Protein AF-X1M0X5-F1 (afdb_monomer)

Secondary structure (DSSP, 8-state):
-----------------PPP--SS--SS-TTT--S----------HHHHHTTHHHHTTTTTS--HHHHHHSSEEEEEE-GGGIIIIIHHHHHHIIIIISS-SEEEEEEPPPEEETTSPBP-GGGT-PPPHHHHHHHH-HHHHHHHHHHH--TT--EEE-GGGGHHHHHHHHHHHHHHHHHHTT---HHHHBPGGG--BPPPPP-SHHHHHHHHHHHHHHHHHHHHHHTT-HHHHHHHHHHIIIIIIIIIIHHHHHHHHTT-HHHHHHHHHHHHHHHHHHTTT-HHHH-

Structure (mmCIF, N/CA/C/O backbone):
data_AF-X1M0X5-F1
#
_entry.id   AF-X1M0X5-F1
#
loop_
_atom_site.group_PDB
_atom_site.id
_atom_site.type_symbol
_atom_site.label_atom_id
_atom_site.label_alt_id
_atom_site.label_comp_id
_atom_site.label_asym_id
_atom_site.label_entity_id
_atom_site.label_seq_id
_atom_site.pdbx_PDB_ins_code
_atom_site.Cartn_x
_atom_site.Cartn_y
_atom_site.Cartn_z
_atom_site.occupancy
_atom_site.B_iso_or_equiv
_atom_site.auth_seq_id
_atom_site.auth_comp_id
_atom_site.auth_asym_id
_atom_site.auth_atom_id
_atom_site.pdbx_PDB_model_num
ATOM 1 N N . LYS A 1 1 ? 30.273 31.259 -52.418 1.00 39.00 1 LYS A N 1
ATOM 2 C CA . LYS A 1 1 ? 31.156 30.093 -52.675 1.00 39.00 1 LYS A CA 1
ATOM 3 C C . LYS A 1 1 ? 30.419 28.826 -52.250 1.00 39.00 1 LYS A C 1
ATOM 5 O O . LYS A 1 1 ? 30.535 28.394 -51.116 1.00 39.00 1 LYS A O 1
ATOM 10 N N . THR A 1 2 ? 29.585 28.300 -53.138 1.00 37.00 2 THR A N 1
ATOM 11 C CA . THR A 1 2 ? 28.788 27.081 -52.954 1.00 37.00 2 THR A CA 1
ATOM 12 C C . THR A 1 2 ? 29.614 25.878 -53.411 1.00 37.00 2 THR A C 1
ATOM 14 O O . THR A 1 2 ? 29.775 25.651 -54.608 1.00 37.00 2 THR A O 1
ATOM 17 N N . GLY A 1 3 ? 30.205 25.151 -52.462 1.00 32.59 3 GLY A N 1
ATOM 18 C CA . GLY A 1 3 ? 30.998 23.950 -52.725 1.00 32.59 3 GLY A CA 1
ATOM 19 C C . GLY A 1 3 ? 30.117 22.706 -52.780 1.00 32.59 3 GLY A C 1
ATOM 20 O O . GLY A 1 3 ? 29.745 22.164 -51.747 1.00 32.59 3 GLY A O 1
ATOM 21 N N . SER A 1 4 ? 29.790 22.255 -53.990 1.00 32.53 4 SER A N 1
ATOM 22 C CA . SER A 1 4 ? 29.157 20.960 -54.257 1.00 32.53 4 SER A CA 1
ATOM 23 C C . SER A 1 4 ? 30.197 19.839 -54.120 1.00 32.53 4 SER A C 1
ATOM 25 O O . SER A 1 4 ? 30.954 19.583 -55.058 1.00 32.53 4 SER A O 1
ATOM 27 N N . LEU A 1 5 ? 30.210 19.132 -52.990 1.00 31.58 5 LEU A N 1
ATOM 28 C CA . LEU A 1 5 ? 30.922 17.860 -52.844 1.00 31.58 5 LEU A CA 1
ATOM 29 C C . LEU A 1 5 ? 30.033 16.721 -53.365 1.00 31.58 5 LEU A C 1
ATOM 31 O O . LEU A 1 5 ? 29.235 16.145 -52.634 1.00 31.58 5 LEU A O 1
ATOM 35 N N . LYS A 1 6 ? 30.159 16.401 -54.657 1.00 31.67 6 LYS A N 1
ATOM 36 C CA . LYS A 1 6 ? 29.621 15.158 -55.229 1.00 31.67 6 LYS A CA 1
ATOM 37 C C . LYS A 1 6 ? 30.675 14.062 -55.080 1.00 31.67 6 LYS A C 1
ATOM 39 O O . LYS A 1 6 ? 31.595 13.992 -55.894 1.00 31.67 6 LYS A O 1
ATOM 44 N N . SER A 1 7 ? 30.543 13.196 -54.076 1.00 32.34 7 SER A N 1
ATOM 45 C CA . SER A 1 7 ? 31.289 11.936 -54.050 1.00 32.34 7 SER A CA 1
ATOM 46 C C . SER A 1 7 ? 30.605 10.938 -54.992 1.00 32.34 7 SER A C 1
ATOM 48 O O . SER A 1 7 ? 29.456 10.539 -54.816 1.00 32.34 7 SER A O 1
ATOM 50 N N . LYS A 1 8 ? 31.306 10.555 -56.063 1.00 31.67 8 LYS A N 1
ATOM 51 C CA . LYS A 1 8 ? 30.924 9.417 -56.905 1.00 31.67 8 LYS A CA 1
ATOM 52 C C . LYS A 1 8 ? 31.314 8.134 -56.173 1.00 31.67 8 LYS A C 1
ATOM 54 O O . LYS A 1 8 ? 32.380 7.583 -56.429 1.00 31.67 8 LYS A O 1
ATOM 59 N N . VAL A 1 9 ? 30.455 7.649 -55.282 1.00 33.41 9 VAL A N 1
ATOM 60 C CA . VAL A 1 9 ? 30.545 6.255 -54.837 1.00 33.41 9 VAL A CA 1
ATOM 61 C C . VAL A 1 9 ? 29.893 5.406 -55.923 1.00 33.41 9 VAL A C 1
ATOM 63 O O . V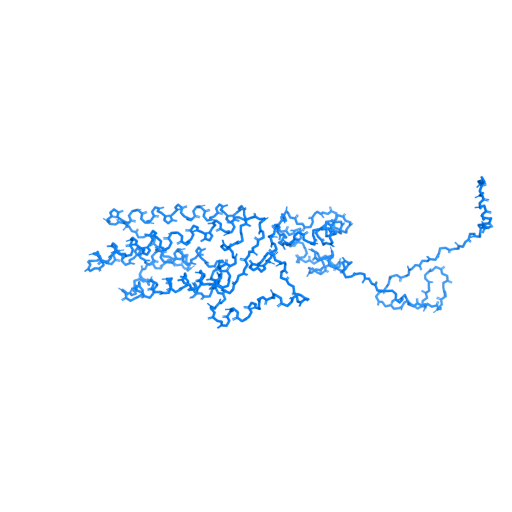AL A 1 9 ? 28.688 5.483 -56.159 1.00 33.41 9 VAL A O 1
ATOM 66 N N . LYS A 1 10 ? 30.710 4.635 -56.649 1.00 30.41 10 LYS A N 1
ATOM 67 C CA . LYS A 1 10 ? 30.221 3.576 -57.534 1.00 30.41 10 LYS A CA 1
ATOM 68 C C . LYS A 1 10 ? 29.389 2.619 -56.681 1.00 30.41 10 LYS A C 1
ATOM 70 O O . LYS A 1 10 ? 29.918 1.986 -55.775 1.00 30.41 10 LYS A O 1
ATOM 75 N N . SER A 1 11 ? 28.102 2.517 -56.998 1.00 33.72 11 SER A N 1
ATOM 76 C CA . SER A 1 11 ? 27.213 1.461 -56.521 1.00 33.72 11 SER A CA 1
ATOM 77 C C . SER A 1 11 ? 27.761 0.106 -56.985 1.00 33.72 11 SER A C 1
ATOM 79 O O . SER A 1 11 ? 27.478 -0.364 -58.086 1.00 33.72 11 SER A O 1
ATOM 81 N N . GLN A 1 12 ? 28.603 -0.510 -56.159 1.00 34.09 12 GLN A N 1
ATOM 82 C CA . GLN A 1 12 ? 28.748 -1.956 -56.150 1.00 34.09 12 GLN A CA 1
ATOM 83 C C . GLN A 1 12 ? 27.554 -2.492 -55.368 1.00 34.09 12 GLN A C 1
ATOM 85 O O . GLN A 1 12 ? 27.401 -2.212 -54.183 1.00 34.09 12 GLN A O 1
ATOM 90 N N . LYS A 1 13 ? 26.684 -3.235 -56.054 1.00 40.72 13 LYS A N 1
ATOM 91 C CA . LYS A 1 13 ? 25.665 -4.083 -55.432 1.00 40.72 13 LYS A CA 1
ATOM 92 C C . LYS A 1 13 ? 26.378 -5.113 -54.544 1.00 40.72 13 LYS A C 1
ATOM 94 O O . LYS A 1 13 ? 26.733 -6.186 -55.030 1.00 40.72 13 LYS A O 1
ATOM 99 N N . SER A 1 14 ? 26.637 -4.788 -53.278 1.00 35.88 14 SER A N 1
ATOM 100 C CA . SER A 1 14 ? 27.044 -5.781 -52.288 1.00 35.88 14 SER A CA 1
ATOM 101 C C . SER A 1 14 ? 25.805 -6.543 -51.827 1.00 35.88 14 SER A C 1
ATOM 103 O O . SER A 1 14 ? 24.765 -5.970 -51.506 1.00 35.88 14 SER A O 1
ATOM 105 N N . LYS A 1 15 ? 25.924 -7.868 -51.892 1.00 43.94 15 LYS A N 1
ATOM 106 C CA . LYS A 1 15 ? 24.969 -8.856 -51.396 1.00 43.94 15 LYS A CA 1
ATOM 107 C C . LYS A 1 15 ? 24.624 -8.553 -49.933 1.00 43.94 15 LYS A C 1
ATOM 109 O O . LYS A 1 15 ? 25.473 -8.072 -49.195 1.00 43.94 15 LYS A O 1
ATOM 114 N N . VAL A 1 16 ? 23.381 -8.831 -49.556 1.00 46.72 16 VAL A N 1
ATOM 115 C CA . VAL A 1 16 ? 22.810 -8.633 -48.216 1.00 46.72 16 VAL A CA 1
ATOM 116 C C . VAL A 1 16 ? 23.785 -9.100 -47.123 1.00 46.72 16 VAL A C 1
ATOM 118 O O . VAL A 1 16 ? 24.013 -10.298 -46.971 1.00 46.72 16 VAL A O 1
ATOM 121 N N . ASN A 1 17 ? 24.353 -8.153 -46.372 1.00 54.38 17 ASN A N 1
ATOM 122 C CA . ASN A 1 17 ? 25.041 -8.414 -45.108 1.00 54.38 17 ASN A CA 1
ATOM 123 C C . ASN A 1 17 ? 23.954 -8.589 -44.042 1.00 54.38 17 ASN A C 1
ATOM 125 O O . ASN A 1 17 ? 23.387 -7.604 -43.576 1.00 54.38 17 ASN A O 1
ATOM 129 N N . GLY A 1 18 ? 23.588 -9.831 -43.737 1.00 66.12 18 GLY A N 1
ATOM 130 C CA . GLY A 1 18 ? 22.586 -10.135 -42.717 1.00 66.12 18 GLY A CA 1
ATOM 131 C C . GLY A 1 18 ? 23.246 -10.442 -41.378 1.00 66.12 18 GLY A C 1
ATOM 132 O O . GLY A 1 18 ? 24.117 -11.307 -41.317 1.00 66.12 18 GLY A O 1
ATOM 133 N N . VAL A 1 19 ? 22.809 -9.764 -40.318 1.00 81.50 19 VAL A N 1
ATOM 134 C CA . VAL A 1 19 ? 23.060 -10.190 -38.934 1.00 81.50 19 VAL A CA 1
ATOM 135 C C . VAL A 1 19 ? 22.309 -11.502 -38.706 1.00 81.50 19 VAL A C 1
ATOM 137 O O . VAL A 1 19 ? 21.132 -11.612 -39.055 1.00 81.50 19 VAL A O 1
ATOM 140 N N . ILE A 1 20 ? 22.985 -12.506 -38.147 1.00 86.69 20 ILE A N 1
ATOM 141 C CA . ILE A 1 20 ? 22.358 -13.773 -37.760 1.00 86.69 20 ILE A CA 1
ATOM 142 C C . ILE A 1 20 ? 22.035 -13.684 -36.271 1.00 86.69 20 ILE A C 1
ATOM 144 O O . ILE A 1 20 ? 22.945 -13.568 -35.455 1.00 86.69 20 ILE A O 1
ATOM 148 N N . VAL A 1 21 ? 20.752 -13.751 -35.919 1.00 85.88 21 VAL A N 1
ATOM 149 C CA . VAL A 1 21 ? 20.305 -13.799 -34.522 1.00 85.88 21 VAL A CA 1
ATOM 150 C C . VAL A 1 21 ? 20.013 -15.253 -34.169 1.00 85.88 21 VAL A C 1
ATOM 152 O O . VAL A 1 21 ? 19.099 -15.856 -34.728 1.00 85.88 21 VAL A O 1
ATOM 155 N N . ALA A 1 22 ? 20.815 -15.830 -33.279 1.00 86.19 22 ALA A N 1
ATOM 156 C CA . ALA A 1 22 ? 20.652 -17.197 -32.802 1.00 86.19 22 ALA A CA 1
ATOM 157 C C . ALA A 1 22 ? 21.175 -17.320 -31.367 1.00 86.19 22 ALA A C 1
ATOM 159 O O . ALA A 1 22 ? 22.176 -16.700 -31.018 1.00 86.19 22 ALA A O 1
ATOM 160 N N . GLU A 1 23 ? 20.524 -18.150 -30.551 1.00 85.38 23 GLU A N 1
ATOM 161 C CA . GLU A 1 23 ? 20.961 -18.435 -29.175 1.00 85.38 23 GLU A CA 1
ATOM 162 C C . GLU A 1 23 ? 22.315 -19.166 -29.143 1.00 85.38 23 GLU A C 1
ATOM 164 O O . GLU A 1 23 ? 23.144 -18.945 -28.263 1.00 85.38 23 GLU A O 1
ATOM 169 N N . LYS A 1 24 ? 22.559 -20.030 -30.136 1.00 89.81 24 LYS A N 1
ATOM 170 C CA . LYS A 1 24 ? 23.811 -20.773 -30.310 1.00 89.81 24 LYS A CA 1
ATOM 171 C C . LYS A 1 24 ? 24.488 -20.359 -31.608 1.00 89.81 24 LYS A C 1
ATOM 173 O O . LYS A 1 24 ? 23.812 -20.130 -32.611 1.00 89.81 24 LYS A O 1
ATOM 178 N N . LYS A 1 25 ? 25.827 -20.324 -31.602 1.00 90.00 25 LYS A N 1
ATOM 179 C CA . LYS A 1 25 ? 26.625 -20.017 -32.796 1.00 90.00 25 LYS A CA 1
ATOM 180 C C . LYS A 1 25 ? 26.246 -20.989 -33.928 1.00 90.00 25 LYS A C 1
ATOM 182 O O . LYS A 1 25 ? 26.415 -22.197 -33.750 1.00 90.00 25 LYS A O 1
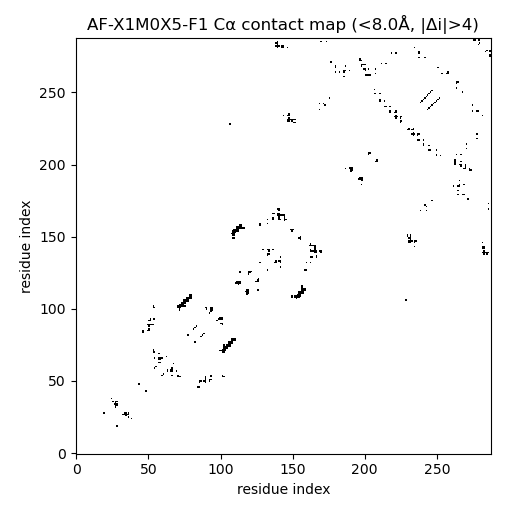ATOM 187 N N . PRO A 1 26 ? 25.762 -20.496 -35.080 1.00 90.88 26 PRO A N 1
ATOM 188 C CA . PRO A 1 26 ? 25.482 -21.359 -36.216 1.00 90.88 26 PRO A CA 1
ATOM 189 C C . PRO A 1 26 ? 26.785 -21.923 -36.791 1.00 90.88 26 PRO A C 1
ATOM 191 O O . PRO A 1 26 ? 27.832 -21.287 -36.715 1.00 90.88 26 PRO A O 1
ATOM 194 N N . GLU A 1 27 ? 26.732 -23.104 -37.405 1.00 93.12 27 GLU A N 1
ATOM 195 C CA . GLU A 1 27 ? 27.920 -23.701 -38.036 1.00 93.12 27 GLU A CA 1
ATOM 196 C C . GLU A 1 27 ? 28.302 -23.003 -39.347 1.00 93.12 27 GLU A C 1
ATOM 198 O O . GLU A 1 27 ? 29.472 -22.983 -39.732 1.00 93.12 27 GLU A O 1
ATOM 203 N N . ARG A 1 28 ? 27.312 -22.453 -40.063 1.00 92.56 28 ARG A N 1
ATOM 204 C CA . ARG A 1 28 ? 27.482 -21.818 -41.375 1.00 92.56 28 ARG A CA 1
ATOM 205 C C . ARG A 1 28 ? 26.527 -20.647 -41.550 1.00 92.56 28 ARG A C 1
ATOM 207 O O . ARG A 1 28 ? 25.404 -20.667 -41.052 1.00 92.56 28 ARG A O 1
ATOM 214 N N . CYS A 1 29 ? 26.951 -19.651 -42.321 1.00 89.00 29 CYS A N 1
ATOM 215 C CA . CYS A 1 29 ? 26.087 -18.562 -42.756 1.00 89.00 29 CYS A CA 1
ATOM 216 C C . CYS A 1 29 ? 24.955 -19.103 -43.655 1.00 89.00 29 CYS A C 1
ATOM 218 O O . CYS A 1 29 ? 25.260 -19.723 -44.680 1.00 89.00 29 CYS A O 1
ATOM 220 N N . PRO A 1 30 ? 23.670 -18.824 -43.357 1.00 86.06 30 PRO A N 1
ATOM 221 C CA . PRO A 1 30 ? 22.542 -19.314 -44.153 1.00 86.06 30 PRO A CA 1
ATOM 222 C C . PRO A 1 30 ? 22.472 -18.687 -45.556 1.00 86.06 30 PRO A C 1
ATOM 224 O O . PRO A 1 30 ? 21.779 -19.208 -46.424 1.00 86.06 30 PRO A O 1
ATOM 227 N N . VAL A 1 31 ? 23.192 -17.583 -45.797 1.00 86.19 31 VAL A N 1
ATOM 228 C CA . VAL A 1 31 ? 23.185 -16.857 -47.079 1.00 86.19 31 VAL A CA 1
ATOM 229 C C . VAL A 1 31 ? 24.348 -17.264 -47.988 1.00 86.19 31 VAL A C 1
ATOM 231 O O . VAL A 1 31 ? 24.151 -17.455 -49.186 1.00 86.19 31 VAL A O 1
ATOM 234 N N . CYS A 1 32 ? 25.571 -17.375 -47.453 1.00 88.31 32 CYS A N 1
ATOM 235 C CA . CYS A 1 32 ? 26.775 -17.630 -48.259 1.00 88.31 32 CYS A CA 1
ATOM 236 C C . CYS A 1 32 ? 27.466 -18.972 -47.978 1.00 88.31 32 CYS A C 1
ATOM 238 O O . CYS A 1 32 ? 28.419 -19.309 -48.675 1.00 88.31 32 CYS A O 1
ATOM 240 N N . GLY A 1 33 ? 27.025 -19.728 -46.969 1.00 88.56 33 GLY A N 1
ATOM 241 C CA . GLY A 1 33 ? 27.612 -21.018 -46.595 1.00 88.56 33 GLY A CA 1
ATOM 242 C C . GLY A 1 33 ? 28.981 -20.941 -45.910 1.00 88.56 33 GLY A C 1
ATOM 243 O O . GLY A 1 33 ? 29.529 -21.987 -45.568 1.00 88.56 33 GLY A O 1
ATOM 244 N N . SER A 1 34 ? 29.529 -19.739 -45.691 1.00 89.62 34 SER A N 1
ATOM 245 C CA . SER A 1 34 ? 30.802 -19.549 -44.983 1.00 89.62 34 SER A CA 1
ATOM 246 C C . SER A 1 34 ? 30.720 -20.048 -43.539 1.00 89.62 34 SER A C 1
ATOM 248 O O . SER A 1 34 ? 29.718 -19.816 -42.863 1.00 89.62 34 SER A O 1
ATOM 250 N N . THR A 1 35 ? 31.782 -20.694 -43.062 1.00 91.81 35 THR A N 1
ATOM 251 C CA . THR A 1 35 ? 31.984 -21.068 -41.649 1.00 91.81 35 THR A CA 1
ATOM 252 C C . THR A 1 35 ? 32.679 -19.966 -40.845 1.00 91.81 35 THR A C 1
ATOM 254 O O . THR A 1 35 ? 32.776 -20.062 -39.624 1.00 91.81 35 THR A O 1
ATOM 257 N N . ASP A 1 36 ? 33.180 -18.928 -41.520 1.00 90.62 36 ASP A N 1
ATOM 258 C CA . ASP A 1 36 ? 33.870 -17.793 -40.904 1.00 90.62 36 ASP A CA 1
ATOM 259 C C . ASP A 1 36 ? 32.851 -16.793 -40.339 1.00 90.62 36 ASP A C 1
ATOM 261 O O . ASP A 1 36 ? 32.534 -15.767 -40.940 1.00 90.62 36 ASP A O 1
ATOM 265 N N . LEU A 1 37 ? 32.232 -17.185 -39.225 1.00 89.94 37 LEU A N 1
ATOM 266 C CA . LEU A 1 37 ? 31.255 -16.388 -38.492 1.00 89.94 37 LEU A CA 1
ATOM 267 C C . LEU A 1 37 ? 31.918 -15.727 -37.283 1.00 89.94 37 LEU A C 1
ATOM 269 O O . LEU A 1 37 ? 32.464 -16.421 -36.413 1.00 89.94 37 LEU A O 1
ATOM 273 N N . VAL A 1 38 ? 31.785 -14.404 -37.211 1.00 89.19 38 VAL A N 1
ATOM 274 C CA . VAL A 1 38 ? 32.232 -13.557 -36.100 1.00 89.19 38 VAL A CA 1
ATOM 275 C C . VAL A 1 38 ? 31.010 -13.143 -35.282 1.00 89.19 38 VAL A C 1
ATOM 277 O O . VAL A 1 38 ? 29.975 -12.794 -35.848 1.00 89.19 38 VAL A O 1
ATOM 280 N N . GLN A 1 39 ? 31.113 -13.251 -33.958 1.00 90.81 39 GLN A N 1
ATOM 281 C CA . GLN A 1 39 ? 30.063 -12.808 -33.047 1.00 90.81 39 GLN A CA 1
ATOM 282 C C . GLN A 1 39 ? 30.108 -11.284 -32.928 1.00 90.81 39 GLN A C 1
ATOM 284 O O . GLN A 1 39 ? 31.190 -10.717 -32.819 1.00 90.81 39 GLN A O 1
ATOM 289 N N . GLU A 1 40 ? 28.938 -10.653 -32.941 1.00 90.38 40 GLU A N 1
ATOM 290 C CA . GLU A 1 40 ? 28.825 -9.224 -32.661 1.00 90.38 40 GLU A CA 1
ATOM 291 C C . GLU A 1 40 ? 29.236 -8.935 -31.209 1.00 90.38 40 GLU A C 1
ATOM 293 O O . GLU A 1 40 ? 28.823 -9.652 -30.292 1.00 90.38 40 GLU A O 1
ATOM 298 N N . GLU A 1 41 ? 30.069 -7.914 -31.017 1.00 92.69 41 GLU A N 1
ATOM 299 C CA . GLU A 1 41 ? 30.595 -7.523 -29.702 1.00 92.69 41 GLU A CA 1
ATOM 300 C C . GLU A 1 41 ? 29.703 -6.480 -29.014 1.00 92.69 41 GLU A C 1
ATOM 302 O O . GLU A 1 41 ? 29.784 -6.303 -27.795 1.00 92.69 41 GLU A O 1
ATOM 307 N N . ASP A 1 42 ? 28.822 -5.822 -29.775 1.00 91.31 42 ASP A N 1
ATOM 308 C CA . ASP A 1 42 ? 27.833 -4.895 -29.235 1.00 91.31 42 ASP A CA 1
ATOM 309 C C . ASP A 1 42 ? 26.850 -5.597 -28.285 1.00 91.31 42 ASP A C 1
ATOM 311 O O . ASP A 1 42 ? 26.365 -6.709 -28.519 1.00 91.31 42 ASP A O 1
ATOM 315 N N . VAL A 1 43 ? 26.499 -4.892 -27.209 1.00 91.38 43 VAL A N 1
ATOM 316 C CA . VAL A 1 43 ? 25.466 -5.311 -26.257 1.00 91.38 43 VAL A CA 1
ATOM 317 C C . VAL A 1 43 ? 24.188 -4.514 -26.466 1.00 91.38 43 VAL A C 1
ATOM 319 O O . VAL A 1 43 ? 24.201 -3.353 -26.878 1.00 91.38 43 VAL A O 1
ATOM 322 N N . LEU A 1 44 ? 23.061 -5.135 -26.137 1.00 89.50 44 LEU A N 1
ATOM 323 C CA . LEU A 1 44 ? 21.773 -4.457 -26.163 1.00 89.50 44 LEU A CA 1
ATOM 324 C C . LEU A 1 44 ? 21.662 -3.480 -24.986 1.00 89.50 44 LEU A C 1
ATOM 326 O O . LEU A 1 44 ? 22.132 -3.749 -23.881 1.00 89.50 44 LEU A O 1
ATOM 330 N N . ASP A 1 45 ? 21.001 -2.352 -25.235 1.00 91.81 45 ASP A N 1
ATOM 331 C CA . ASP A 1 45 ? 20.628 -1.377 -24.210 1.00 91.81 45 ASP A CA 1
ATOM 332 C C . ASP A 1 45 ? 19.780 -2.049 -23.116 1.00 91.81 45 ASP A C 1
ATOM 334 O O . ASP A 1 45 ? 18.900 -2.858 -23.409 1.00 91.81 45 ASP A O 1
ATOM 338 N N . THR A 1 46 ? 19.972 -1.686 -21.849 1.00 91.19 46 THR A N 1
ATOM 339 C CA . THR A 1 46 ? 19.151 -2.190 -20.737 1.00 91.19 46 THR A CA 1
ATOM 340 C C . THR A 1 46 ? 17.659 -1.912 -20.959 1.00 91.19 46 THR A C 1
ATOM 342 O O . THR A 1 46 ? 16.809 -2.707 -20.559 1.00 91.19 46 THR A O 1
ATOM 345 N N . TRP A 1 47 ? 17.309 -0.820 -21.649 1.00 91.62 47 TRP A N 1
ATOM 346 C CA . TRP A 1 47 ? 15.912 -0.540 -22.007 1.00 91.62 47 TRP A CA 1
ATOM 347 C C . TRP A 1 47 ? 15.338 -1.497 -23.060 1.00 91.62 47 TRP A C 1
ATOM 349 O O . TRP A 1 47 ? 14.119 -1.601 -23.184 1.00 91.62 47 TRP A O 1
ATOM 359 N N . PHE A 1 48 ? 16.189 -2.203 -23.811 1.00 87.94 48 PHE A N 1
ATOM 360 C CA . PHE A 1 48 ? 15.765 -3.229 -24.763 1.00 87.94 48 PHE A CA 1
ATOM 361 C C . PHE A 1 48 ? 15.313 -4.521 -24.075 1.00 87.94 48 PHE A C 1
ATOM 363 O O . PHE A 1 48 ? 14.485 -5.242 -24.618 1.00 87.94 48 PHE A O 1
ATOM 370 N N . SER A 1 49 ? 15.811 -4.852 -22.885 1.00 90.38 49 SER A N 1
ATOM 371 C CA . SER A 1 49 ? 15.263 -5.992 -22.141 1.00 90.38 49 SER A CA 1
ATOM 372 C C . SER A 1 49 ? 14.050 -5.570 -21.312 1.00 90.38 49 SER A C 1
ATOM 374 O O . SER A 1 49 ? 13.026 -6.251 -21.321 1.00 90.38 49 SER A O 1
ATOM 376 N N . SER A 1 50 ? 14.105 -4.407 -20.656 1.00 93.56 50 SER A N 1
ATOM 377 C CA . SER A 1 50 ? 13.053 -3.981 -19.723 1.00 93.56 50 SER A CA 1
ATOM 378 C C . SER A 1 50 ? 11.720 -3.615 -20.383 1.00 93.56 50 SER A C 1
ATOM 380 O O . SER A 1 50 ? 10.681 -3.723 -19.734 1.00 93.56 50 SER A O 1
ATOM 382 N N . TRP A 1 51 ? 11.700 -3.224 -21.661 1.00 93.31 51 TRP A N 1
ATOM 383 C CA . TRP A 1 51 ? 10.439 -2.978 -22.378 1.00 93.31 51 TRP A CA 1
ATOM 384 C C . TRP A 1 51 ? 9.666 -4.257 -22.756 1.00 93.31 51 TRP A C 1
ATOM 386 O O . TRP A 1 51 ? 8.486 -4.168 -23.079 1.00 93.31 51 TRP A O 1
ATOM 396 N N . LEU A 1 52 ? 10.287 -5.442 -22.675 1.00 95.62 52 LEU A N 1
ATOM 397 C CA . LEU A 1 52 ? 9.612 -6.733 -22.889 1.00 95.62 52 LEU A CA 1
ATOM 398 C C . LEU A 1 52 ? 8.927 -7.249 -21.613 1.00 95.62 52 LEU A C 1
ATOM 400 O O . LEU A 1 52 ? 8.185 -8.230 -21.659 1.00 95.62 52 LEU A O 1
ATOM 404 N N . TRP A 1 53 ? 9.150 -6.566 -20.483 1.00 96.62 53 TRP A N 1
ATOM 405 C CA . TRP A 1 53 ? 8.690 -6.961 -19.153 1.00 96.62 53 TRP A CA 1
ATOM 406 C C . TRP A 1 53 ? 7.218 -7.394 -19.062 1.00 96.62 53 TRP A C 1
ATOM 408 O O . TRP A 1 53 ? 6.972 -8.400 -18.403 1.00 96.62 53 TRP A O 1
ATOM 418 N N . PRO A 1 54 ? 6.237 -6.734 -19.717 1.00 96.12 54 PRO A N 1
ATOM 419 C CA . PRO A 1 54 ? 4.828 -7.087 -19.536 1.00 96.12 54 PRO A CA 1
ATOM 420 C C . PRO A 1 54 ? 4.456 -8.515 -19.941 1.00 96.12 54 PRO A C 1
ATOM 422 O O . PRO A 1 54 ? 3.406 -8.994 -19.534 1.00 96.12 54 PRO A O 1
ATOM 425 N N . PHE A 1 55 ? 5.275 -9.183 -20.756 1.00 95.31 55 PHE A N 1
ATOM 426 C CA . PHE A 1 55 ? 4.999 -10.533 -21.251 1.00 95.31 55 PHE A CA 1
ATOM 427 C C . PHE A 1 55 ? 6.194 -11.485 -21.111 1.00 95.31 55 PHE A C 1
ATOM 429 O O . PHE A 1 55 ? 5.990 -12.688 -20.955 1.00 95.31 55 PHE A O 1
ATOM 436 N N . SER A 1 56 ? 7.438 -10.986 -21.096 1.00 95.38 56 SER A N 1
ATOM 437 C CA . SER A 1 56 ? 8.633 -11.834 -20.945 1.00 95.38 56 SER A CA 1
ATOM 438 C C . SER A 1 56 ? 8.677 -12.565 -19.604 1.00 95.38 56 SER A C 1
ATOM 440 O O . SER A 1 56 ? 9.197 -13.672 -19.518 1.00 95.38 56 SER A O 1
ATOM 442 N N . VAL A 1 57 ? 8.110 -11.969 -18.554 1.00 95.44 57 VAL A N 1
ATOM 443 C CA . VAL A 1 57 ? 8.054 -12.572 -17.211 1.00 95.44 57 VAL A CA 1
ATOM 444 C C . VAL A 1 57 ? 7.126 -13.769 -17.117 1.00 95.44 57 VAL A C 1
ATOM 446 O O . VAL A 1 57 ? 7.271 -14.570 -16.204 1.00 95.44 57 VAL A O 1
ATOM 449 N N . PHE A 1 58 ? 6.204 -13.896 -18.069 1.00 95.56 58 PHE A N 1
ATOM 450 C CA . PHE A 1 58 ? 5.252 -14.994 -18.151 1.00 95.56 58 PHE A CA 1
ATOM 451 C C . PHE A 1 58 ? 5.707 -16.062 -19.156 1.00 95.56 58 PHE A C 1
ATOM 453 O O . PHE A 1 58 ? 4.901 -16.854 -19.630 1.00 95.56 58 PHE A O 1
ATOM 460 N N . GLY A 1 59 ? 6.993 -16.089 -19.522 1.00 92.75 59 GLY A N 1
ATOM 461 C CA . GLY A 1 59 ? 7.568 -17.136 -20.372 1.00 92.75 59 GLY A CA 1
ATOM 462 C C . GLY A 1 59 ? 7.477 -16.891 -21.880 1.00 92.75 59 GLY A C 1
ATOM 463 O O . GLY A 1 59 ? 7.773 -17.802 -22.650 1.00 92.75 59 GLY A O 1
ATOM 464 N N . TRP A 1 60 ? 7.124 -15.679 -22.324 1.00 94.31 60 TRP A N 1
ATOM 465 C CA . TRP A 1 60 ? 7.277 -15.292 -23.733 1.00 94.31 60 TRP A CA 1
ATOM 466 C C . TRP A 1 60 ? 8.747 -15.467 -24.178 1.00 94.31 60 TRP A C 1
ATOM 468 O O . TRP A 1 60 ? 9.647 -15.099 -23.414 1.00 94.31 60 TRP A O 1
ATOM 478 N N . PRO A 1 61 ? 9.032 -15.995 -25.387 1.00 92.06 61 PRO A N 1
ATOM 479 C CA . PRO A 1 61 ? 8.154 -16.114 -26.561 1.00 92.06 61 PRO A CA 1
ATOM 480 C C . PRO A 1 61 ? 7.189 -17.304 -26.588 1.00 92.06 61 PRO A C 1
ATOM 482 O O . PRO A 1 61 ? 6.390 -17.392 -27.518 1.00 92.06 61 PRO A O 1
ATOM 485 N N . GLU A 1 62 ? 7.215 -18.186 -25.591 1.00 94.06 62 GLU A N 1
ATOM 486 C CA . GLU A 1 62 ? 6.291 -19.317 -25.525 1.00 94.06 62 GLU A CA 1
ATOM 487 C C . GLU A 1 62 ? 4.873 -18.873 -25.120 1.00 94.06 62 GLU A C 1
ATOM 489 O O . GLU A 1 62 ? 4.683 -17.949 -24.326 1.00 94.06 62 GLU A O 1
ATOM 494 N N . GLU A 1 63 ? 3.851 -19.560 -25.635 1.00 92.62 63 GLU A N 1
ATOM 495 C CA . GLU A 1 63 ? 2.441 -19.296 -25.306 1.00 92.62 63 GLU A CA 1
ATOM 496 C C . GLU A 1 63 ? 2.018 -20.065 -24.043 1.00 92.62 63 GLU A C 1
ATOM 498 O O . GLU A 1 63 ? 1.259 -21.039 -24.094 1.00 92.62 63 GLU A O 1
ATOM 503 N N . THR A 1 64 ? 2.548 -19.637 -22.896 1.00 97.06 64 THR A N 1
ATOM 504 C CA . THR A 1 64 ? 2.280 -20.254 -21.589 1.00 97.06 64 THR A CA 1
ATOM 505 C C . THR A 1 64 ? 0.870 -19.940 -21.068 1.00 97.06 64 THR A C 1
ATOM 507 O O . THR A 1 64 ? 0.225 -18.967 -21.466 1.00 97.06 64 THR A O 1
ATOM 510 N N . GLU A 1 65 ? 0.383 -20.744 -20.119 1.00 97.12 65 GLU A N 1
ATOM 511 C CA . GLU A 1 65 ? -0.892 -20.473 -19.436 1.00 97.12 65 GLU A CA 1
ATOM 512 C C . GLU A 1 65 ? -0.838 -19.212 -18.558 1.00 97.12 65 GLU A C 1
ATOM 514 O O . GLU A 1 65 ? -1.843 -18.519 -18.411 1.00 97.12 65 GLU A O 1
ATOM 519 N N . GLU A 1 66 ? 0.331 -18.875 -18.008 1.00 96.38 66 GLU A N 1
ATOM 520 C CA . GLU A 1 66 ? 0.523 -17.637 -17.246 1.00 96.38 66 GLU A CA 1
ATOM 521 C C . GLU A 1 66 ? 0.397 -16.411 -18.147 1.00 96.38 66 GLU A C 1
ATOM 523 O O . GLU A 1 66 ? -0.297 -15.461 -17.787 1.00 96.38 66 GLU A O 1
ATOM 528 N N . LEU A 1 67 ? 0.990 -16.458 -19.345 1.00 96.62 67 LEU A N 1
ATOM 529 C CA . LEU A 1 67 ? 0.910 -15.367 -20.309 1.00 96.62 67 LEU A CA 1
ATOM 530 C C . LEU A 1 67 ? -0.542 -15.115 -20.723 1.00 96.62 67 LEU A C 1
ATOM 532 O O . LEU A 1 67 ? -0.983 -13.972 -20.718 1.00 96.62 67 LEU A O 1
ATOM 536 N N . LYS A 1 68 ? -1.313 -16.173 -20.998 1.00 95.19 68 LYS A N 1
ATOM 537 C CA . LYS A 1 68 ? -2.746 -16.057 -21.328 1.00 95.19 68 LYS A CA 1
ATOM 538 C C . LYS A 1 68 ? -3.587 -15.507 -20.178 1.00 95.19 68 LYS A C 1
ATOM 540 O O . LYS A 1 68 ? -4.625 -14.901 -20.421 1.00 95.19 68 LYS A O 1
ATOM 545 N N . LYS A 1 69 ? -3.190 -15.781 -18.934 1.00 95.94 69 LYS A N 1
ATOM 546 C CA . LYS A 1 69 ? -3.950 -15.395 -17.742 1.00 95.94 69 LYS A CA 1
ATOM 547 C C . LYS A 1 69 ? -3.673 -13.962 -17.299 1.00 95.94 69 LYS A C 1
ATOM 549 O O . LYS A 1 69 ? -4.584 -13.313 -16.796 1.00 95.94 69 LYS A O 1
ATOM 554 N N . PHE A 1 70 ? -2.427 -13.509 -17.417 1.00 95.31 70 PHE A N 1
ATOM 555 C CA . PHE A 1 70 ? -1.964 -12.264 -16.799 1.00 95.31 70 PHE A CA 1
ATOM 556 C C . PHE A 1 70 ? -1.602 -11.158 -17.796 1.00 95.31 70 PHE A C 1
ATOM 558 O O . PHE A 1 70 ? -1.312 -10.045 -17.363 1.00 95.31 70 PHE A O 1
ATOM 565 N N . TYR A 1 71 ? -1.618 -11.431 -19.104 1.00 96.06 71 TYR A N 1
ATOM 566 C CA . TYR A 1 71 ? -1.455 -10.412 -20.137 1.00 96.06 71 TYR A CA 1
ATOM 567 C C . TYR A 1 71 ? -2.776 -10.177 -20.890 1.00 96.06 71 TYR A C 1
ATOM 569 O O . TYR A 1 71 ? -3.370 -11.152 -21.354 1.00 96.06 71 TYR A O 1
ATOM 577 N N . PRO A 1 72 ? -3.206 -8.915 -21.077 1.00 96.50 72 PRO A N 1
ATOM 578 C CA . PRO A 1 72 ? -2.604 -7.681 -20.554 1.00 96.50 72 PRO A CA 1
ATOM 579 C C . PRO A 1 72 ? -2.805 -7.513 -19.037 1.00 96.50 72 PRO A C 1
ATOM 581 O O . PRO A 1 72 ? -3.765 -8.025 -18.468 1.00 96.50 72 PRO A O 1
ATOM 584 N N . THR A 1 73 ? -1.902 -6.784 -18.373 1.00 95.94 73 THR A N 1
ATOM 585 C CA . THR A 1 73 ? -1.979 -6.553 -16.918 1.00 95.94 73 THR A CA 1
ATOM 586 C C . THR A 1 73 ? -2.967 -5.431 -16.565 1.00 95.94 73 THR A C 1
ATOM 588 O O . THR A 1 73 ? -3.366 -4.626 -17.410 1.00 95.94 73 THR A O 1
ATOM 591 N N . ASP A 1 74 ? -3.399 -5.342 -15.307 1.00 95.88 74 ASP A N 1
ATOM 592 C CA . ASP A 1 74 ? -4.374 -4.321 -14.896 1.00 95.88 74 ASP A CA 1
ATOM 593 C C . ASP A 1 74 ? -3.739 -2.938 -14.698 1.00 95.88 74 ASP A C 1
ATOM 595 O O . ASP A 1 74 ? -4.171 -1.950 -15.297 1.00 95.88 74 ASP A O 1
ATOM 599 N N . VAL A 1 75 ? -2.700 -2.848 -13.860 1.00 96.56 75 VAL A N 1
ATOM 600 C CA . VAL A 1 75 ? -2.139 -1.567 -13.408 1.00 96.56 75 VAL A CA 1
ATOM 601 C C . VAL A 1 75 ? -0.615 -1.601 -13.413 1.00 96.56 75 VAL A C 1
ATOM 603 O O . VAL A 1 75 ? 0.003 -2.409 -12.721 1.00 96.56 75 VAL A O 1
ATOM 606 N N . LEU A 1 76 ? -0.001 -0.660 -14.130 1.00 96.88 76 LEU A N 1
ATOM 607 C CA . LEU A 1 76 ? 1.425 -0.364 -14.029 1.00 96.88 76 LEU A CA 1
ATOM 608 C C . LEU A 1 76 ? 1.649 0.824 -13.085 1.00 96.88 76 LEU A C 1
ATOM 610 O O . LEU A 1 76 ? 1.222 1.938 -13.380 1.00 96.88 76 LEU A O 1
ATOM 614 N N . ILE A 1 77 ? 2.365 0.605 -11.982 1.00 94.94 77 ILE A N 1
ATOM 615 C CA . ILE A 1 77 ? 2.748 1.656 -11.028 1.00 94.94 77 ILE A CA 1
ATOM 616 C C . ILE A 1 77 ? 4.188 2.085 -11.305 1.00 94.94 77 ILE A C 1
ATOM 618 O O . ILE A 1 77 ? 5.097 1.253 -11.296 1.00 94.94 77 ILE A O 1
ATOM 622 N N . THR A 1 78 ? 4.418 3.373 -11.557 1.00 94.69 78 THR A N 1
ATOM 623 C CA . THR A 1 78 ? 5.770 3.881 -11.824 1.00 94.69 78 THR A CA 1
ATOM 624 C C . THR A 1 78 ? 5.910 5.384 -11.566 1.00 94.69 78 THR A C 1
ATOM 626 O O . THR A 1 78 ? 4.980 6.036 -11.100 1.00 94.69 78 THR A O 1
ATOM 629 N N . ALA A 1 79 ? 7.089 5.927 -11.861 1.00 91.88 79 ALA A N 1
ATOM 630 C CA . ALA A 1 79 ? 7.467 7.316 -11.644 1.00 91.88 79 ALA A CA 1
ATOM 631 C C . ALA A 1 79 ? 7.583 8.078 -12.983 1.00 91.88 79 ALA A C 1
ATOM 633 O O . ALA A 1 79 ? 7.870 7.467 -14.024 1.00 91.88 79 ALA A O 1
ATOM 634 N N . PRO A 1 80 ? 7.400 9.411 -12.993 1.00 91.50 80 PRO A N 1
ATOM 635 C CA . PRO A 1 80 ? 7.401 10.201 -14.224 1.00 91.50 80 PRO A CA 1
ATOM 636 C C . PRO A 1 80 ? 8.738 10.156 -14.980 1.00 91.50 80 PRO A C 1
ATOM 638 O O . PRO A 1 80 ? 8.760 10.293 -16.203 1.00 91.50 80 PRO A O 1
ATOM 641 N N . GLU A 1 81 ? 9.861 9.925 -14.295 1.00 91.38 81 GLU A N 1
ATOM 642 C CA . GLU A 1 81 ? 11.198 9.976 -14.897 1.00 91.38 81 GLU A CA 1
ATOM 643 C C . GLU A 1 81 ? 11.463 8.868 -15.922 1.00 91.38 81 GLU A C 1
ATOM 645 O O . GLU A 1 81 ? 12.326 9.034 -16.785 1.00 91.38 81 GLU A O 1
ATOM 650 N N . ILE A 1 82 ? 10.734 7.751 -15.849 1.00 94.44 82 ILE A N 1
ATOM 651 C CA . ILE A 1 82 ? 10.897 6.612 -16.765 1.00 94.44 82 ILE A CA 1
ATOM 652 C C . ILE A 1 82 ? 9.679 6.392 -17.665 1.00 94.44 82 ILE A C 1
ATOM 654 O O . ILE A 1 82 ? 9.579 5.362 -18.331 1.00 94.44 82 ILE A O 1
ATOM 658 N N . LEU A 1 83 ? 8.788 7.382 -17.767 1.00 94.25 83 LEU A N 1
ATOM 659 C CA . LEU A 1 83 ? 7.604 7.310 -18.623 1.00 94.25 83 LEU A CA 1
ATOM 660 C C . LEU A 1 83 ? 7.972 7.024 -20.092 1.00 94.25 83 LEU A C 1
ATOM 662 O O . LEU A 1 83 ? 7.436 6.106 -20.707 1.00 94.25 83 LEU A O 1
ATOM 666 N N . PHE A 1 84 ? 8.938 7.755 -20.653 1.00 94.44 84 PHE A N 1
ATOM 667 C CA . PHE A 1 84 ? 9.359 7.553 -22.046 1.00 94.44 84 PHE A CA 1
ATOM 668 C C . PHE A 1 84 ? 10.357 6.408 -22.224 1.00 94.44 84 PHE A C 1
ATOM 670 O O . PHE A 1 84 ? 10.341 5.731 -23.251 1.00 94.44 84 PHE A O 1
ATOM 677 N N . PHE A 1 85 ? 11.225 6.180 -21.238 1.00 91.69 85 PHE A N 1
ATOM 678 C CA . PHE A 1 85 ? 12.252 5.141 -21.326 1.00 91.69 85 PHE A CA 1
ATOM 679 C C . PHE A 1 85 ? 11.694 3.737 -21.097 1.00 91.69 85 PHE A C 1
ATOM 681 O O . PHE A 1 85 ? 12.223 2.786 -21.662 1.00 91.69 85 PHE A O 1
ATOM 688 N N . TRP A 1 86 ? 10.613 3.611 -20.326 1.00 96.25 86 TRP A N 1
ATOM 689 C CA . TRP A 1 86 ? 10.049 2.321 -19.950 1.00 96.25 86 TRP A CA 1
ATOM 690 C C . TRP A 1 86 ? 8.603 2.155 -20.404 1.00 96.25 86 TRP A C 1
ATOM 692 O O . TRP A 1 86 ? 8.331 1.287 -21.227 1.00 96.25 86 TRP A O 1
ATOM 702 N N . VAL A 1 87 ? 7.680 3.004 -19.940 1.00 97.00 87 VAL A N 1
ATOM 703 C CA . VAL A 1 87 ? 6.235 2.830 -20.192 1.00 97.00 87 VAL A CA 1
ATOM 704 C C . VAL A 1 87 ? 5.919 2.888 -21.683 1.00 97.00 87 VAL A C 1
ATOM 706 O O . VAL A 1 87 ? 5.332 1.955 -22.226 1.00 97.00 87 VAL A O 1
ATOM 709 N N . ALA A 1 88 ? 6.362 3.945 -22.367 1.00 96.69 88 ALA A N 1
ATOM 710 C CA . ALA A 1 88 ? 6.141 4.099 -23.803 1.00 96.69 88 ALA A CA 1
ATOM 711 C C . ALA A 1 88 ? 6.762 2.942 -24.599 1.00 96.69 88 ALA A C 1
ATOM 713 O O . ALA A 1 88 ? 6.156 2.443 -25.546 1.00 96.69 88 ALA A O 1
ATOM 714 N N . ARG A 1 89 ? 7.943 2.471 -24.184 1.00 96.31 89 ARG A N 1
ATOM 715 C CA . ARG A 1 89 ? 8.608 1.331 -24.816 1.00 96.31 89 ARG A CA 1
ATOM 716 C C . ARG A 1 89 ? 7.832 0.031 -24.599 1.00 96.31 89 ARG A C 1
ATOM 718 O O . ARG A 1 89 ? 7.627 -0.701 -25.557 1.00 96.31 89 ARG A O 1
ATOM 725 N N . MET A 1 90 ? 7.330 -0.232 -23.395 1.00 97.69 90 MET A N 1
ATOM 726 C CA . MET A 1 90 ? 6.481 -1.400 -23.136 1.00 97.69 90 MET A CA 1
ATOM 727 C C . MET A 1 90 ? 5.233 -1.404 -24.019 1.00 97.69 90 MET A C 1
ATOM 729 O O . MET A 1 90 ? 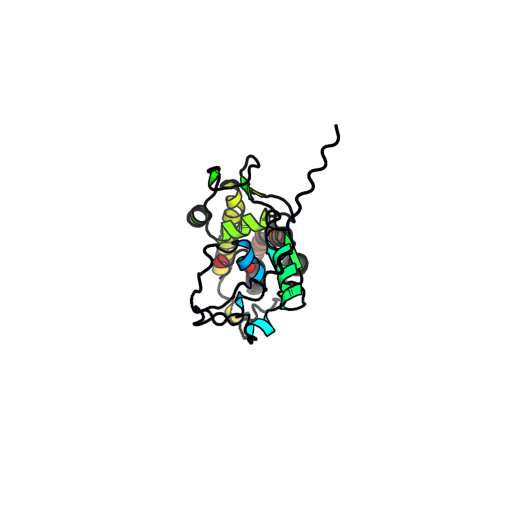4.874 -2.445 -24.564 1.00 97.69 90 MET A O 1
ATOM 733 N N . VAL A 1 91 ? 4.606 -0.240 -24.224 1.00 97.50 91 VAL A N 1
ATOM 734 C CA . VAL A 1 91 ? 3.472 -0.108 -25.153 1.00 97.50 91 VAL A CA 1
ATOM 735 C C . VAL A 1 91 ? 3.893 -0.436 -26.585 1.00 97.50 91 VAL A C 1
ATOM 737 O O . VAL A 1 91 ? 3.217 -1.220 -27.243 1.00 97.50 91 VAL A O 1
ATOM 740 N N . MET A 1 92 ? 5.022 0.102 -27.062 1.00 97.25 92 MET A N 1
ATOM 741 C CA . MET A 1 92 ? 5.546 -0.222 -28.397 1.00 97.25 92 MET A CA 1
ATOM 742 C C . MET A 1 92 ? 5.803 -1.724 -28.557 1.00 97.25 92 MET A C 1
ATOM 744 O O . MET A 1 92 ? 5.400 -2.305 -29.559 1.00 97.25 92 MET A O 1
ATOM 748 N N . ALA A 1 93 ? 6.426 -2.361 -27.564 1.00 96.12 93 ALA A N 1
ATOM 749 C CA . ALA A 1 93 ? 6.721 -3.788 -27.585 1.00 96.12 93 ALA A CA 1
ATOM 750 C C . ALA A 1 93 ? 5.448 -4.648 -27.553 1.00 96.12 93 ALA A C 1
ATOM 752 O O . ALA A 1 93 ? 5.343 -5.606 -28.313 1.00 96.12 93 ALA A O 1
ATOM 753 N N . GLY A 1 94 ? 4.460 -4.294 -26.726 1.00 96.56 94 GLY A N 1
ATOM 754 C CA . GLY A 1 94 ? 3.163 -4.977 -26.696 1.00 96.56 94 GLY A CA 1
ATOM 755 C C . GLY A 1 94 ? 2.440 -4.889 -28.040 1.00 96.56 94 GLY A C 1
ATOM 756 O O . GLY A 1 94 ? 2.025 -5.909 -28.592 1.00 96.56 94 GLY A O 1
ATOM 757 N N . LEU A 1 95 ? 2.392 -3.692 -28.632 1.00 97.38 95 LEU A N 1
ATOM 758 C CA . LEU A 1 95 ? 1.791 -3.474 -29.948 1.00 97.38 95 LEU A CA 1
ATOM 759 C C . LEU A 1 95 ? 2.558 -4.169 -31.078 1.00 97.38 95 LEU A C 1
ATOM 761 O O . LEU A 1 95 ? 1.945 -4.575 -32.063 1.00 97.38 95 LEU A O 1
ATOM 765 N N . GLU A 1 96 ? 3.876 -4.327 -30.955 1.00 96.62 96 GLU A N 1
ATOM 766 C CA . GLU A 1 96 ? 4.677 -5.009 -31.968 1.00 96.62 96 GLU A CA 1
ATOM 767 C C . GLU A 1 96 ? 4.589 -6.534 -31.851 1.00 96.62 96 GLU A C 1
ATOM 769 O O . GLU A 1 96 ? 4.296 -7.200 -32.843 1.00 96.62 96 GLU A O 1
ATOM 774 N N . PHE A 1 97 ? 4.783 -7.100 -30.661 1.00 95.88 97 PHE A N 1
ATOM 775 C CA . PHE A 1 97 ? 4.916 -8.550 -30.488 1.00 95.88 97 PHE A CA 1
ATOM 776 C C . PHE A 1 97 ? 3.608 -9.261 -30.136 1.00 95.88 97 PHE A C 1
ATOM 778 O O . PHE A 1 97 ? 3.403 -10.391 -30.572 1.00 95.88 97 PHE A O 1
ATOM 785 N N . LYS A 1 98 ? 2.716 -8.622 -29.371 1.00 95.00 98 LYS A N 1
ATOM 786 C CA . LYS A 1 98 ? 1.430 -9.209 -28.944 1.00 95.00 98 LYS A CA 1
ATOM 787 C C . LYS A 1 98 ? 0.216 -8.574 -29.625 1.00 95.00 98 LYS A C 1
ATOM 789 O O . LYS A 1 98 ? -0.876 -9.119 -29.533 1.00 95.00 98 LYS A O 1
ATOM 794 N N . LYS A 1 99 ? 0.418 -7.471 -30.357 1.00 96.38 99 LYS A N 1
ATOM 795 C CA . LYS A 1 99 ? -0.625 -6.690 -31.046 1.00 96.38 99 LYS A CA 1
ATOM 796 C C . LYS A 1 99 ? -1.708 -6.153 -30.098 1.00 96.38 99 LYS A C 1
ATOM 798 O O . LYS A 1 99 ? -2.830 -5.898 -30.523 1.00 96.38 99 LYS A O 1
ATOM 803 N N . GLU A 1 100 ? -1.348 -5.931 -28.836 1.00 95.88 100 GLU A N 1
ATOM 804 C CA . GLU A 1 100 ? -2.250 -5.478 -27.775 1.00 95.88 100 GLU A CA 1
ATOM 805 C C . GLU A 1 100 ? -1.532 -4.506 -26.823 1.00 95.88 100 GLU A C 1
ATOM 807 O O . GLU A 1 100 ? -0.300 -4.482 -26.734 1.00 95.88 100 GLU A O 1
ATOM 812 N N . ILE A 1 101 ? -2.294 -3.649 -26.136 1.00 97.00 101 ILE A N 1
ATOM 813 C CA . ILE A 1 101 ? -1.749 -2.731 -25.130 1.00 97.00 101 ILE A CA 1
ATOM 814 C C . ILE A 1 101 ? -1.428 -3.543 -23.863 1.00 97.00 101 ILE A C 1
ATOM 816 O O . ILE A 1 101 ? -2.307 -4.226 -23.355 1.00 97.00 101 ILE A O 1
ATOM 820 N N . PRO A 1 102 ? -0.203 -3.460 -23.313 1.00 97.12 102 PRO A N 1
ATOM 821 C CA . PRO A 1 102 ? 0.259 -4.357 -22.249 1.00 97.12 102 PRO A CA 1
ATOM 822 C C . PRO A 1 102 ? -0.399 -4.174 -20.875 1.00 97.12 102 PRO A C 1
ATOM 824 O O . PRO A 1 102 ? -0.258 -5.060 -20.034 1.00 97.12 102 PRO A O 1
ATOM 827 N N . PHE A 1 103 ? -1.043 -3.035 -20.620 1.00 97.19 103 PHE A N 1
ATOM 828 C CA . PHE A 1 103 ? -1.682 -2.718 -19.344 1.00 97.19 103 PHE A CA 1
ATOM 829 C C . PHE A 1 103 ? -2.898 -1.808 -19.534 1.00 97.19 103 PHE A C 1
ATOM 831 O O . PHE A 1 103 ? -2.882 -0.932 -20.400 1.00 97.19 103 PHE A O 1
ATOM 838 N N . HIS A 1 104 ? -3.923 -1.974 -18.695 1.00 96.12 104 HIS A N 1
ATOM 839 C CA . HIS A 1 104 ? -5.149 -1.170 -18.762 1.00 96.12 104 HIS A CA 1
ATOM 840 C C . HIS A 1 104 ? -4.974 0.237 -18.177 1.00 96.12 104 HIS A C 1
ATOM 842 O O . HIS A 1 104 ? -5.486 1.207 -18.734 1.00 96.12 104 HIS A O 1
ATOM 848 N N . SER A 1 105 ? -4.253 0.358 -17.060 1.00 96.25 105 SER A N 1
ATOM 849 C CA . SER A 1 105 ? -4.043 1.621 -16.344 1.00 96.25 105 SER A CA 1
ATOM 850 C C . SER A 1 105 ? -2.569 1.854 -16.016 1.00 96.25 105 SER A C 1
ATOM 852 O O . SER A 1 105 ? -1.830 0.920 -15.707 1.00 96.25 105 SER A O 1
ATOM 854 N N . VAL A 1 106 ? -2.141 3.119 -16.031 1.00 95.62 106 VAL A N 1
ATOM 855 C CA . VAL A 1 106 ? -0.810 3.538 -15.566 1.00 95.62 106 VAL A CA 1
ATOM 856 C C . VAL A 1 106 ? -0.979 4.527 -14.421 1.00 95.62 106 VAL A C 1
ATOM 858 O O . VAL A 1 106 ? -1.505 5.621 -14.615 1.00 95.62 106 VAL A O 1
ATOM 861 N N . TYR A 1 107 ? -0.514 4.150 -13.234 1.00 94.44 107 TYR A N 1
ATOM 862 C CA . TYR A 1 107 ? -0.492 5.008 -12.057 1.00 94.44 107 TYR A CA 1
ATOM 863 C C . TYR A 1 107 ? 0.900 5.620 -11.890 1.00 94.44 107 TYR A C 1
ATOM 865 O O . TYR A 1 107 ? 1.884 4.912 -11.659 1.00 94.44 107 TYR A O 1
ATOM 873 N N . ILE A 1 108 ? 0.978 6.947 -12.010 1.00 93.19 108 ILE A N 1
ATOM 874 C CA . ILE A 1 108 ? 2.223 7.702 -11.856 1.00 93.19 108 ILE A CA 1
ATOM 875 C C . ILE A 1 108 ? 2.273 8.309 -10.456 1.00 93.19 108 ILE A C 1
ATOM 877 O O . ILE A 1 108 ? 1.537 9.248 -10.151 1.00 93.19 108 ILE A O 1
ATOM 881 N N . HIS A 1 109 ? 3.148 7.775 -9.606 1.00 92.44 109 HIS A N 1
ATOM 882 C CA . HIS A 1 109 ? 3.403 8.342 -8.285 1.00 92.44 109 HIS A CA 1
ATOM 883 C C . HIS A 1 109 ? 4.440 9.472 -8.363 1.00 92.44 109 HIS A C 1
ATOM 885 O O . HIS A 1 109 ? 5.266 9.512 -9.277 1.00 92.44 109 HIS A O 1
ATOM 891 N N . GLY A 1 110 ? 4.419 10.384 -7.389 1.00 88.38 110 GLY A N 1
ATOM 892 C CA . GLY A 1 110 ? 5.427 11.438 -7.284 1.00 88.38 110 GLY A CA 1
ATOM 893 C C . GLY A 1 110 ? 6.802 10.919 -6.865 1.00 88.38 110 GLY A C 1
ATOM 894 O O . GLY A 1 110 ? 6.966 9.788 -6.395 1.00 88.38 110 GLY A O 1
ATOM 895 N N . THR A 1 111 ? 7.811 11.764 -7.022 1.00 90.12 111 THR A N 1
ATOM 896 C CA . THR A 1 111 ? 9.191 11.464 -6.655 1.00 90.12 111 THR A CA 1
ATOM 897 C C . THR A 1 111 ? 9.430 11.793 -5.183 1.00 90.12 111 THR A C 1
ATOM 899 O O . THR A 1 111 ? 9.059 12.858 -4.690 1.00 90.12 111 THR A O 1
ATOM 902 N N . VAL A 1 112 ? 10.123 10.900 -4.476 1.00 90.88 112 VAL A N 1
ATOM 903 C CA . VAL A 1 112 ? 10.575 11.164 -3.106 1.00 90.88 112 VAL A CA 1
ATOM 904 C C . VAL A 1 112 ? 11.721 12.181 -3.108 1.00 90.88 112 VAL A C 1
ATOM 906 O O . VAL A 1 112 ? 12.747 12.019 -3.783 1.00 90.88 112 VAL A O 1
ATOM 909 N N . ARG A 1 113 ? 11.548 13.235 -2.315 1.00 91.62 113 ARG A N 1
ATOM 910 C CA . ARG A 1 113 ? 12.485 14.339 -2.119 1.00 91.62 113 ARG A CA 1
ATOM 911 C C . ARG A 1 113 ? 12.873 14.453 -0.656 1.00 91.62 113 ARG A C 1
ATOM 913 O O . ARG A 1 113 ? 12.111 14.089 0.234 1.00 91.62 113 ARG A O 1
ATOM 920 N N . ASP A 1 114 ? 14.060 14.986 -0.412 1.00 90.31 114 ASP A N 1
ATOM 921 C CA . ASP A 1 114 ? 14.458 15.375 0.935 1.00 90.31 114 ASP A CA 1
ATOM 922 C C . ASP A 1 114 ? 13.688 16.616 1.423 1.00 90.31 114 ASP A C 1
ATOM 924 O O . ASP A 1 114 ? 12.986 17.289 0.662 1.00 90.31 114 ASP A O 1
ATOM 928 N N . LYS A 1 115 ? 13.872 16.965 2.700 1.00 87.38 115 LYS A N 1
ATOM 929 C CA . LYS A 1 115 ? 13.278 18.155 3.336 1.00 87.38 115 LYS A CA 1
ATOM 930 C C . LYS A 1 115 ? 13.570 19.491 2.634 1.00 87.38 115 LYS A C 1
ATOM 932 O O . LYS A 1 115 ? 12.901 20.479 2.913 1.00 87.38 115 LYS A O 1
ATOM 937 N N . THR A 1 116 ? 14.581 19.552 1.764 1.00 87.38 116 THR A N 1
ATOM 938 C CA . THR A 1 116 ? 14.944 20.752 0.989 1.00 87.38 116 THR A CA 1
ATOM 939 C C . THR A 1 116 ? 14.365 20.742 -0.428 1.00 87.38 116 THR A C 1
ATOM 941 O O . THR A 1 116 ? 14.564 21.694 -1.180 1.00 87.38 116 THR A O 1
ATOM 944 N N . GLY A 1 117 ? 13.653 19.677 -0.809 1.00 87.19 117 GLY A N 1
ATOM 945 C CA . GLY A 1 117 ? 13.064 19.492 -2.133 1.00 87.19 117 GLY A CA 1
ATOM 946 C C . GLY A 1 117 ? 14.014 18.904 -3.174 1.00 87.19 117 GLY A C 1
ATOM 947 O O . GLY A 1 117 ? 13.652 18.804 -4.353 1.00 87.19 117 GLY A O 1
ATOM 948 N N . ARG A 1 118 ? 15.226 18.482 -2.793 1.00 87.94 118 ARG A N 1
ATOM 949 C CA . ARG A 1 118 ? 16.124 17.796 -3.729 1.00 87.94 118 ARG A CA 1
ATOM 950 C C . ARG A 1 118 ? 15.693 16.344 -3.861 1.00 87.94 118 ARG A C 1
ATOM 952 O O . ARG A 1 118 ? 15.356 15.689 -2.879 1.00 87.94 118 ARG A O 1
ATOM 959 N N . LYS A 1 119 ? 15.727 15.829 -5.091 1.00 85.88 119 LYS A N 1
ATOM 960 C CA . LYS A 1 119 ? 15.475 14.411 -5.363 1.00 85.88 119 LYS A CA 1
ATOM 961 C C . LYS A 1 119 ? 16.429 13.554 -4.529 1.00 85.88 119 LYS A C 1
ATOM 963 O O . LYS A 1 119 ? 17.635 13.819 -4.518 1.00 85.88 119 LYS A O 1
ATOM 968 N N . MET A 1 120 ? 15.901 12.533 -3.858 1.00 87.88 120 MET A N 1
ATOM 969 C CA . MET A 1 120 ? 16.748 11.573 -3.153 1.00 87.88 120 MET A CA 1
ATOM 970 C C . MET A 1 120 ? 17.519 10.720 -4.163 1.00 87.88 120 MET A C 1
ATOM 972 O O . MET A 1 120 ? 16.938 10.154 -5.092 1.00 87.88 120 MET A O 1
ATOM 976 N N . SER A 1 121 ? 18.842 10.637 -4.014 1.00 84.38 121 SER A N 1
ATOM 977 C CA . SER A 1 121 ? 19.675 9.764 -4.848 1.00 84.38 121 SER A CA 1
ATOM 978 C C . SER A 1 121 ? 20.977 9.382 -4.151 1.00 84.38 121 SER A C 1
ATOM 980 O O . SER A 1 121 ? 21.503 10.139 -3.334 1.00 84.38 121 SER A O 1
ATOM 982 N N . LYS A 1 122 ? 21.548 8.232 -4.535 1.00 82.44 122 LYS A N 1
ATOM 983 C CA . LYS A 1 122 ? 22.805 7.736 -3.952 1.00 82.44 122 LYS A CA 1
ATOM 984 C C . LYS A 1 122 ? 23.948 8.718 -4.199 1.00 82.44 122 LYS A C 1
ATOM 986 O O . LYS A 1 122 ? 24.746 8.961 -3.305 1.00 82.44 122 LYS A O 1
ATOM 991 N N . SER A 1 123 ? 23.974 9.340 -5.377 1.00 82.06 123 SER A N 1
ATOM 992 C CA . SER A 1 123 ? 24.974 10.339 -5.765 1.00 82.06 123 SER A CA 1
ATOM 993 C C . SER A 1 123 ? 24.942 11.615 -4.923 1.00 82.06 123 SER A C 1
ATOM 995 O O . SER A 1 123 ? 25.984 12.236 -4.747 1.00 82.06 123 SER A O 1
ATOM 997 N N . PHE A 1 124 ? 23.776 12.014 -4.402 1.00 77.94 124 PHE A N 1
ATOM 998 C CA . PHE A 1 124 ? 23.647 13.213 -3.563 1.00 77.94 124 PHE A CA 1
ATOM 999 C C . PHE A 1 124 ? 23.825 12.931 -2.065 1.00 77.94 124 PHE A C 1
ATOM 1001 O O . PHE A 1 124 ? 23.875 13.878 -1.284 1.00 77.94 124 PHE A O 1
ATOM 1008 N N . GLY A 1 125 ? 23.912 11.660 -1.653 1.00 84.81 125 GLY A N 1
ATOM 1009 C CA . GLY A 1 125 ? 24.073 11.275 -0.246 1.00 84.81 125 GLY A CA 1
ATOM 1010 C C . GLY A 1 125 ? 22.885 11.639 0.656 1.00 84.81 125 GLY A C 1
ATOM 1011 O O . GLY A 1 125 ? 23.017 11.597 1.872 1.00 84.81 125 GLY A O 1
ATOM 1012 N N . ASN A 1 126 ? 21.733 11.999 0.081 1.00 88.31 126 ASN A N 1
ATOM 1013 C CA . ASN A 1 126 ? 20.532 12.458 0.788 1.00 88.31 126 ASN A CA 1
ATOM 1014 C C . ASN A 1 126 ? 19.440 11.375 0.868 1.00 88.31 126 ASN A C 1
ATOM 1016 O O . ASN A 1 126 ? 18.251 11.683 0.818 1.00 88.31 126 ASN A O 1
ATOM 1020 N N . ILE A 1 127 ? 19.839 10.103 0.928 1.00 89.25 127 ILE A N 1
ATOM 1021 C CA . ILE A 1 127 ? 18.916 8.966 1.009 1.00 89.25 127 ILE A CA 1
ATOM 1022 C C . ILE A 1 127 ? 18.566 8.679 2.462 1.00 89.25 127 ILE A C 1
ATOM 1024 O O . ILE A 1 127 ? 19.448 8.603 3.312 1.00 89.25 127 ILE A O 1
ATOM 1028 N N . ILE A 1 128 ? 17.285 8.415 2.696 1.00 90.06 128 ILE A N 1
ATOM 1029 C CA . ILE A 1 128 ? 16.817 7.706 3.881 1.00 90.06 128 ILE A CA 1
ATOM 1030 C C . ILE A 1 128 ? 16.741 6.219 3.527 1.00 90.06 128 ILE A C 1
ATOM 1032 O O . ILE A 1 128 ? 16.019 5.839 2.603 1.00 90.06 128 ILE A O 1
ATOM 1036 N N . ASP A 1 129 ? 17.512 5.384 4.224 1.00 91.75 129 ASP A N 1
ATOM 1037 C CA . ASP A 1 129 ? 17.455 3.935 4.026 1.00 91.75 129 ASP A CA 1
ATOM 1038 C C . ASP A 1 129 ? 16.162 3.384 4.655 1.00 91.75 129 ASP A C 1
ATOM 1040 O O . ASP A 1 129 ? 15.987 3.501 5.874 1.00 91.75 129 ASP A O 1
ATOM 1044 N N . PRO A 1 130 ? 15.250 2.778 3.869 1.00 94.00 130 PRO A N 1
ATOM 1045 C CA . PRO A 1 130 ? 14.009 2.234 4.407 1.00 94.00 130 PRO A CA 1
ATOM 1046 C C . PRO A 1 130 ? 14.246 1.152 5.466 1.00 94.00 130 PRO A C 1
ATOM 1048 O O . PRO A 1 130 ? 13.422 1.016 6.365 1.00 94.00 130 PRO A O 1
ATOM 1051 N N . LEU A 1 131 ? 15.355 0.405 5.413 1.00 95.75 131 LEU A N 1
ATOM 1052 C CA . LEU A 1 131 ? 15.658 -0.622 6.412 1.00 95.75 131 LEU A CA 1
ATOM 1053 C C . LEU A 1 131 ? 15.992 -0.018 7.777 1.00 95.75 131 LEU A C 1
ATOM 1055 O O . LEU A 1 131 ? 15.591 -0.577 8.797 1.00 95.75 131 LEU A O 1
ATOM 1059 N N . ASN A 1 132 ? 16.654 1.142 7.804 1.00 95.00 132 ASN A N 1
ATOM 1060 C CA . ASN A 1 132 ? 16.913 1.862 9.051 1.00 95.00 132 ASN A CA 1
ATOM 1061 C C . ASN A 1 132 ? 15.600 2.352 9.670 1.00 95.00 132 ASN A C 1
ATOM 1063 O O . ASN A 1 132 ? 15.372 2.157 10.860 1.00 95.00 132 ASN A O 1
ATOM 1067 N N . ILE A 1 133 ? 14.693 2.890 8.846 1.00 95.31 133 ILE A N 1
ATOM 1068 C CA . ILE A 1 133 ? 13.360 3.307 9.302 1.00 95.31 133 ILE A CA 1
ATOM 1069 C C . ILE A 1 133 ? 12.555 2.111 9.823 1.00 95.31 133 ILE A C 1
ATOM 1071 O O . ILE A 1 133 ? 11.930 2.199 10.876 1.00 95.31 133 ILE A O 1
ATOM 1075 N N . ILE A 1 134 ? 12.590 0.967 9.135 1.00 97.12 134 ILE A N 1
ATOM 1076 C CA . ILE A 1 134 ? 11.919 -0.257 9.596 1.00 97.12 134 ILE A CA 1
ATOM 1077 C C . ILE A 1 134 ? 12.478 -0.713 10.947 1.00 97.12 134 ILE A C 1
ATOM 1079 O O . ILE A 1 134 ? 11.698 -1.074 11.825 1.00 97.12 134 ILE A O 1
ATOM 1083 N N . ALA A 1 135 ? 13.800 -0.686 11.125 1.00 96.81 135 ALA A N 1
ATOM 1084 C CA . ALA A 1 135 ? 14.435 -1.064 12.383 1.00 96.81 135 ALA A CA 1
ATOM 1085 C C . ALA A 1 135 ? 14.067 -0.115 13.537 1.00 96.81 135 ALA A C 1
ATOM 1087 O O . ALA A 1 135 ? 13.949 -0.562 14.676 1.00 96.81 135 ALA A O 1
ATOM 1088 N N . GLU A 1 136 ? 13.869 1.174 13.252 1.00 95.50 136 GLU A N 1
ATOM 1089 C CA . GLU A 1 136 ? 13.561 2.185 14.264 1.00 95.50 136 GLU A CA 1
ATOM 1090 C C . GLU A 1 136 ? 12.071 2.249 14.627 1.00 95.50 136 GLU A C 1
ATOM 1092 O O . GLU A 1 136 ? 11.715 2.277 15.806 1.00 95.50 136 GLU A O 1
ATOM 1097 N N . VAL A 1 137 ? 11.186 2.294 13.625 1.00 95.75 137 VAL A N 1
ATOM 1098 C CA . VAL A 1 137 ? 9.752 2.564 13.825 1.00 95.75 137 VAL A CA 1
ATOM 1099 C C . VAL A 1 137 ? 8.821 1.476 13.291 1.00 95.75 137 VAL A C 1
ATOM 1101 O O . VAL A 1 137 ? 7.617 1.543 13.542 1.00 95.75 137 VAL A O 1
ATOM 1104 N N . GLY A 1 138 ? 9.341 0.467 12.593 1.00 96.94 138 GLY A N 1
ATOM 1105 C CA . GLY A 1 138 ? 8.573 -0.658 12.057 1.00 96.94 138 GLY A CA 1
ATOM 1106 C C . GLY A 1 138 ? 8.099 -0.479 10.609 1.00 96.94 138 GLY A C 1
ATOM 1107 O O . GLY A 1 138 ? 7.944 0.632 10.097 1.00 96.94 138 GLY A O 1
ATOM 1108 N N . ALA A 1 139 ? 7.839 -1.607 9.939 1.00 98.00 139 ALA A N 1
ATOM 1109 C CA . ALA A 1 139 ? 7.437 -1.642 8.531 1.00 98.00 139 ALA A CA 1
ATOM 1110 C C . ALA A 1 139 ? 6.060 -1.020 8.270 1.00 98.00 139 ALA A C 1
ATOM 1112 O O . ALA A 1 139 ? 5.892 -0.307 7.282 1.00 98.00 139 ALA A O 1
ATOM 1113 N N . ASP A 1 140 ? 5.098 -1.225 9.166 1.00 98.31 140 ASP A N 1
ATOM 1114 C CA . ASP A 1 140 ? 3.777 -0.608 9.032 1.00 98.31 140 ASP A CA 1
ATOM 1115 C C . ASP A 1 140 ? 3.839 0.913 9.161 1.00 98.31 140 ASP A C 1
ATOM 1117 O O . ASP A 1 140 ? 3.170 1.625 8.415 1.00 98.31 140 ASP A O 1
ATOM 1121 N N . SER A 1 141 ? 4.696 1.423 10.048 1.00 97.62 141 SER A N 1
ATOM 1122 C CA . SER A 1 141 ? 4.919 2.860 10.206 1.00 97.62 141 SER A CA 1
ATOM 1123 C C . SER A 1 141 ? 5.484 3.478 8.930 1.00 97.62 141 SER A C 1
ATOM 1125 O O . SER A 1 141 ? 5.008 4.531 8.502 1.00 97.62 141 SER A O 1
ATOM 1127 N N . LEU A 1 142 ? 6.455 2.810 8.291 1.00 97.06 142 LEU A N 1
ATOM 1128 C CA . LEU A 1 142 ? 7.000 3.213 6.993 1.00 97.06 142 LEU A CA 1
ATOM 1129 C C . LEU A 1 142 ? 5.900 3.239 5.921 1.00 97.06 142 LEU A C 1
ATOM 1131 O O . LEU A 1 142 ? 5.693 4.270 5.282 1.00 97.06 142 LEU A O 1
ATOM 1135 N N . ARG A 1 143 ? 5.178 2.124 5.744 1.00 97.62 143 ARG A N 1
ATOM 1136 C CA . ARG A 1 143 ? 4.135 1.975 4.716 1.00 97.62 143 ARG A CA 1
ATOM 1137 C C . ARG A 1 143 ? 3.029 3.013 4.880 1.00 97.62 143 ARG A C 1
ATOM 1139 O O . ARG A 1 143 ? 2.737 3.744 3.936 1.00 97.62 143 ARG A O 1
ATOM 1146 N N . PHE A 1 144 ? 2.454 3.106 6.078 1.00 98.06 144 PHE A N 1
ATOM 1147 C CA . PHE A 1 144 ? 1.343 4.009 6.358 1.00 98.06 144 PHE A CA 1
ATOM 1148 C C . PHE A 1 144 ? 1.739 5.473 6.176 1.00 98.06 144 PHE A C 1
ATOM 1150 O O . PHE A 1 144 ? 0.994 6.235 5.563 1.00 98.06 144 PHE A O 1
ATOM 1157 N N . SER A 1 145 ? 2.924 5.865 6.656 1.00 96.81 145 SER A N 1
ATOM 1158 C CA . SER A 1 145 ? 3.398 7.245 6.507 1.00 96.81 145 SER A CA 1
ATOM 1159 C C . SER A 1 145 ? 3.634 7.596 5.041 1.00 96.81 145 SER A C 1
ATOM 1161 O O . SER A 1 145 ? 3.196 8.651 4.597 1.00 96.81 145 SER A O 1
ATOM 1163 N N . LEU A 1 146 ? 4.267 6.707 4.264 1.00 95.00 146 LEU A N 1
ATOM 1164 C CA . LEU A 1 146 ? 4.487 6.950 2.837 1.00 95.00 146 LEU A CA 1
ATOM 1165 C C . LEU A 1 146 ? 3.162 7.109 2.093 1.00 95.00 146 LEU A C 1
ATOM 1167 O O . LEU A 1 146 ? 2.974 8.115 1.417 1.00 95.00 146 LEU A O 1
ATOM 1171 N N . VAL A 1 147 ? 2.226 6.172 2.254 1.00 95.19 147 VAL A N 1
ATOM 1172 C CA . VAL A 1 147 ? 0.926 6.236 1.570 1.00 95.19 147 VAL A CA 1
ATOM 1173 C C . VAL A 1 147 ? 0.139 7.482 1.978 1.00 95.19 147 VA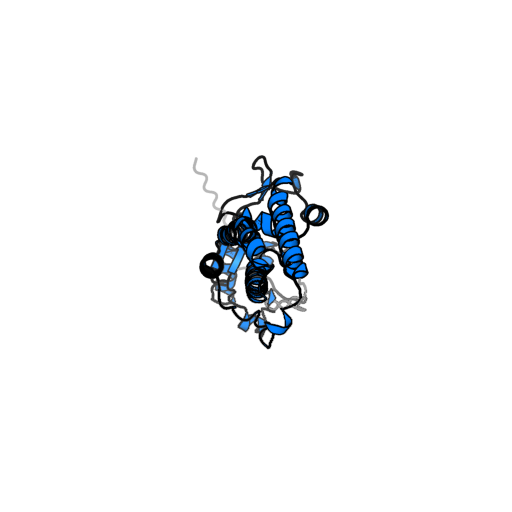L A C 1
ATOM 1175 O O . VAL A 1 147 ? -0.383 8.174 1.110 1.00 95.19 147 VAL A O 1
ATOM 1178 N N . SER A 1 148 ? 0.122 7.823 3.270 1.00 94.69 148 SER A N 1
ATOM 1179 C CA . SER A 1 148 ? -0.589 9.007 3.773 1.00 94.69 148 SER A CA 1
ATOM 1180 C C . SER A 1 148 ? -0.021 10.322 3.233 1.00 94.69 148 SER A C 1
ATOM 1182 O O . SER A 1 148 ? -0.762 11.283 3.056 1.00 94.69 148 SER A O 1
ATOM 1184 N N . LEU A 1 149 ? 1.289 10.378 2.977 1.00 92.19 149 LEU A N 1
ATOM 1185 C CA . LEU A 1 149 ? 1.969 11.573 2.469 1.00 92.19 149 LEU A CA 1
ATOM 1186 C C . LEU A 1 149 ? 2.031 11.625 0.933 1.00 92.19 149 LEU A C 1
ATOM 1188 O O . LEU A 1 149 ? 2.358 12.670 0.373 1.00 92.19 149 LEU A O 1
ATOM 1192 N N . THR A 1 150 ? 1.727 10.519 0.246 1.00 90.12 150 THR A N 1
ATOM 1193 C CA . THR A 1 150 ? 1.739 10.438 -1.223 1.00 90.12 150 THR A CA 1
ATOM 1194 C C . THR A 1 150 ? 0.419 10.939 -1.798 1.00 90.12 150 THR A C 1
ATOM 1196 O O . THR A 1 150 ? -0.406 10.155 -2.267 1.00 90.12 150 THR A O 1
ATOM 1199 N N . SER A 1 151 ? 0.213 12.254 -1.790 1.00 84.50 151 SER A N 1
ATOM 1200 C CA . SER A 1 151 ? -0.900 12.853 -2.530 1.00 84.50 151 SER A CA 1
ATOM 1201 C C . SER A 1 151 ? -0.790 12.536 -4.024 1.00 84.50 151 SER A C 1
ATOM 1203 O O . SER A 1 151 ? 0.309 12.483 -4.587 1.00 84.50 151 SER A O 1
ATOM 1205 N N . PHE A 1 152 ? -1.936 12.341 -4.679 1.00 79.69 152 PHE A N 1
ATOM 1206 C CA . PHE A 1 152 ? -1.991 11.956 -6.089 1.00 79.69 152 PHE A CA 1
ATOM 1207 C C . PHE A 1 152 ? -1.131 12.877 -6.974 1.00 79.69 152 PHE A C 1
ATOM 1209 O O . PHE A 1 152 ? -1.330 14.093 -7.011 1.00 79.69 152 PHE A O 1
ATOM 1216 N N . SER A 1 153 ? -0.179 12.278 -7.699 1.00 76.88 153 SER A N 1
ATOM 1217 C CA . SER A 1 153 ? 0.735 12.955 -8.629 1.00 76.88 153 SER A CA 1
ATOM 1218 C C . SER A 1 153 ? 1.596 14.086 -8.023 1.00 76.88 153 SER A C 1
ATOM 1220 O O . SER A 1 153 ? 2.104 14.925 -8.773 1.00 76.88 153 SER A O 1
ATOM 1222 N N . GLN A 1 154 ? 1.787 14.129 -6.698 1.00 86.00 154 GLN A N 1
ATOM 1223 C CA . GLN A 1 154 ? 2.663 15.104 -6.038 1.00 86.00 154 GLN A CA 1
ATOM 1224 C C . GLN A 1 154 ? 3.915 14.456 -5.457 1.00 86.00 154 GLN A C 1
ATOM 1226 O O . GLN A 1 154 ? 3.886 13.345 -4.931 1.00 86.00 154 GLN A O 1
ATOM 1231 N N . ASP A 1 155 ? 5.020 15.192 -5.540 1.00 89.31 155 ASP A N 1
ATOM 1232 C CA . ASP A 1 155 ? 6.274 14.800 -4.913 1.00 89.31 155 ASP A CA 1
ATOM 1233 C C . ASP A 1 155 ? 6.161 14.858 -3.388 1.00 89.31 155 ASP A C 1
ATOM 1235 O O . ASP A 1 155 ? 5.526 15.748 -2.821 1.00 89.31 155 ASP A O 1
ATOM 1239 N N . ILE A 1 156 ? 6.837 13.925 -2.724 1.00 90.12 156 ILE A N 1
ATOM 1240 C CA . ILE A 1 156 ? 6.787 13.781 -1.270 1.00 90.12 156 ILE A CA 1
ATOM 1241 C C . ILE A 1 156 ? 8.068 14.348 -0.686 1.00 90.12 156 ILE A C 1
ATOM 1243 O O . ILE A 1 156 ? 9.162 13.970 -1.102 1.00 90.12 156 ILE A O 1
ATOM 1247 N N . PHE A 1 157 ? 7.937 15.210 0.313 1.00 91.06 157 PHE A N 1
ATOM 1248 C CA . PHE A 1 157 ? 9.061 15.745 1.067 1.00 91.06 157 PHE A CA 1
ATOM 1249 C C . PHE A 1 157 ? 9.206 14.920 2.340 1.00 91.06 157 PHE A C 1
ATOM 1251 O O . PHE A 1 157 ? 8.354 14.992 3.225 1.00 91.06 157 PHE A O 1
ATOM 1258 N N . LEU A 1 158 ? 10.266 14.118 2.416 1.00 91.62 158 LEU A N 1
ATOM 1259 C CA . LEU A 1 158 ? 10.517 13.238 3.549 1.00 91.62 158 LEU A CA 1
ATOM 1260 C C . LEU A 1 158 ? 11.652 13.749 4.433 1.00 91.62 158 LEU A C 1
ATOM 1262 O O . LEU A 1 158 ? 12.716 14.182 3.973 1.00 91.62 158 LEU A O 1
ATOM 1266 N N . SER A 1 159 ? 11.415 13.618 5.731 1.00 91.31 159 SER A N 1
ATOM 1267 C CA . SER A 1 159 ? 12.414 13.587 6.790 1.00 91.31 159 SER A CA 1
ATOM 1268 C C . SER A 1 159 ? 12.190 12.333 7.637 1.00 91.31 159 SER A C 1
ATOM 1270 O O . SER A 1 159 ? 11.170 11.659 7.508 1.00 91.31 159 SER A O 1
ATOM 1272 N N . GLU A 1 160 ? 13.126 12.014 8.526 1.00 88.44 160 GLU A N 1
ATOM 1273 C CA . GLU A 1 160 ? 12.943 10.919 9.491 1.00 88.44 160 GLU A CA 1
ATOM 1274 C C . GLU A 1 160 ? 11.687 11.138 10.360 1.00 88.44 160 GLU A C 1
ATOM 1276 O O . GLU A 1 160 ? 10.921 10.207 10.607 1.00 88.44 160 GLU A O 1
ATOM 1281 N N . ASP A 1 161 ? 11.380 12.396 10.701 1.00 93.12 161 ASP A N 1
ATOM 1282 C CA . ASP A 1 161 ? 10.175 12.757 11.459 1.00 93.12 161 ASP A CA 1
ATOM 1283 C C . ASP A 1 161 ? 8.862 12.427 10.729 1.00 93.12 161 ASP A C 1
ATOM 1285 O O . ASP A 1 161 ? 7.829 12.230 11.373 1.00 93.12 161 ASP A O 1
ATOM 1289 N N . SER A 1 162 ? 8.875 12.327 9.394 1.00 94.50 162 SER A N 1
ATOM 1290 C CA . SER A 1 162 ? 7.688 11.972 8.605 1.00 94.50 162 SER A CA 1
ATOM 1291 C C . SER A 1 162 ? 7.114 10.607 9.004 1.00 94.50 162 SER A C 1
ATOM 1293 O O . SER A 1 162 ? 5.905 10.401 8.912 1.00 94.50 162 SER A O 1
ATOM 1295 N N . PHE A 1 163 ? 7.952 9.686 9.493 1.00 96.31 163 PHE A N 1
ATOM 1296 C CA . PHE A 1 163 ? 7.535 8.331 9.870 1.00 96.31 163 PHE A CA 1
ATOM 1297 C C . PHE A 1 163 ? 6.936 8.239 11.281 1.00 96.31 163 PHE A C 1
ATOM 1299 O O . PHE A 1 163 ? 6.355 7.213 11.654 1.00 96.31 163 PHE A O 1
ATOM 1306 N N . LEU A 1 164 ? 7.013 9.322 12.065 1.00 95.81 164 LEU A N 1
ATOM 1307 C CA . LEU A 1 164 ? 6.380 9.401 13.382 1.00 95.81 164 LEU A CA 1
ATOM 1308 C C . LEU A 1 164 ? 4.853 9.330 13.283 1.00 95.81 164 LEU A C 1
ATOM 1310 O O . LEU A 1 164 ? 4.219 8.830 14.212 1.00 95.81 164 LEU A O 1
ATOM 1314 N N . LEU A 1 165 ? 4.270 9.776 12.162 1.00 95.94 165 LEU A N 1
ATOM 1315 C CA . LEU A 1 165 ? 2.839 9.656 11.878 1.00 95.94 165 LEU A CA 1
ATOM 1316 C C . LEU A 1 165 ? 2.386 8.192 11.968 1.00 95.94 165 LEU A C 1
ATOM 1318 O O . LEU A 1 165 ? 1.547 7.854 12.805 1.00 95.94 165 LEU A O 1
ATOM 1322 N N . GLY A 1 166 ? 2.988 7.318 11.157 1.00 97.50 166 GLY A N 1
ATOM 1323 C CA . GLY A 1 166 ? 2.666 5.893 11.140 1.00 97.50 166 GLY A CA 1
ATOM 1324 C C . GLY A 1 166 ? 2.978 5.208 12.469 1.00 97.50 166 GLY A C 1
ATOM 1325 O O . GLY A 1 166 ? 2.155 4.442 12.962 1.00 97.50 166 GLY A O 1
ATOM 1326 N N . ARG A 1 167 ? 4.101 5.554 13.114 1.00 98.06 167 ARG A N 1
ATOM 1327 C CA . ARG A 1 167 ? 4.473 5.001 14.428 1.00 98.06 167 ARG A CA 1
ATOM 1328 C C . ARG A 1 167 ? 3.441 5.318 15.504 1.00 98.06 167 ARG A C 1
ATOM 1330 O O . ARG A 1 167 ? 3.041 4.452 16.281 1.00 98.06 167 ARG A O 1
ATOM 1337 N N . ASN A 1 168 ? 3.023 6.578 15.584 1.00 98.19 168 ASN A N 1
ATOM 1338 C CA . ASN A 1 168 ? 2.065 7.015 16.591 1.00 98.19 168 ASN A CA 1
ATOM 1339 C C . ASN A 1 168 ? 0.682 6.403 16.326 1.00 98.19 168 ASN A C 1
ATOM 1341 O O . ASN A 1 168 ? -0.002 6.027 17.280 1.00 98.19 168 ASN A O 1
ATOM 1345 N N . PHE A 1 169 ? 0.304 6.232 15.055 1.00 98.50 169 PHE A N 1
ATOM 1346 C CA . PHE A 1 169 ? -0.927 5.542 14.679 1.00 98.50 169 PHE A CA 1
ATOM 1347 C C . PHE A 1 169 ? -0.906 4.056 15.037 1.00 98.50 169 PHE A C 1
ATOM 1349 O O . PHE A 1 169 ? -1.818 3.594 15.721 1.00 98.50 169 PHE A O 1
ATOM 1356 N N . ALA A 1 170 ? 0.174 3.340 14.708 1.00 98.25 170 ALA A N 1
ATOM 1357 C CA . ALA A 1 170 ? 0.394 1.954 15.123 1.00 98.25 170 ALA A CA 1
ATOM 1358 C C . ALA A 1 170 ? 0.245 1.792 16.646 1.00 98.25 170 ALA A C 1
ATOM 1360 O O . ALA A 1 170 ? -0.501 0.941 17.128 1.00 98.25 170 ALA A O 1
ATOM 1361 N N . ASN A 1 171 ? 0.884 2.675 17.420 1.00 98.12 171 ASN A N 1
ATOM 1362 C CA . ASN A 1 171 ? 0.780 2.672 18.879 1.00 98.12 171 ASN A CA 1
ATOM 1363 C C . ASN A 1 171 ? -0.654 2.923 19.375 1.00 98.12 171 ASN A C 1
ATOM 1365 O O . ASN A 1 171 ? -1.090 2.297 20.344 1.00 98.12 171 ASN A O 1
ATOM 1369 N N . LYS A 1 172 ? -1.407 3.831 18.740 1.00 98.12 172 LYS A N 1
ATOM 1370 C CA . LYS A 1 172 ? -2.819 4.081 19.075 1.00 98.12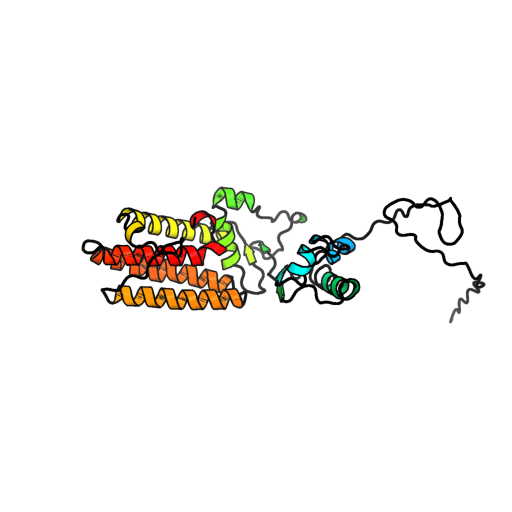 172 LYS A CA 1
ATOM 1371 C C . LYS A 1 172 ? -3.668 2.830 18.811 1.00 98.12 172 LYS A C 1
ATOM 1373 O O . LYS A 1 172 ? -4.450 2.452 19.684 1.00 98.12 172 LYS A O 1
ATOM 1378 N N . ILE A 1 173 ? -3.458 2.160 17.674 1.00 98.19 173 ILE A N 1
ATOM 1379 C CA . ILE A 1 173 ? -4.135 0.905 17.307 1.00 98.19 173 ILE A CA 1
ATOM 1380 C C . ILE A 1 173 ? -3.837 -0.196 18.318 1.00 98.19 173 ILE A C 1
ATOM 1382 O O . ILE A 1 173 ? -4.768 -0.810 18.843 1.00 98.19 173 ILE A O 1
ATOM 1386 N N . TRP A 1 174 ? -2.565 -0.399 18.658 1.00 97.50 174 TRP A N 1
ATOM 1387 C CA . TRP A 1 174 ? -2.152 -1.386 19.652 1.00 97.50 174 TRP A CA 1
ATOM 1388 C C . TRP A 1 174 ? -2.820 -1.152 21.012 1.00 97.50 174 TRP A C 1
ATOM 1390 O O . TRP A 1 174 ? -3.412 -2.064 21.589 1.00 97.50 174 TRP A O 1
ATOM 1400 N N . ASN A 1 175 ? -2.778 0.085 21.514 1.00 97.00 175 ASN A N 1
ATOM 1401 C CA . ASN A 1 175 ? -3.344 0.426 22.819 1.00 97.00 175 ASN A CA 1
ATOM 1402 C C . ASN A 1 175 ? -4.866 0.227 22.869 1.00 97.00 175 ASN A C 1
ATOM 1404 O O . ASN A 1 175 ? -5.382 -0.318 23.848 1.00 97.00 175 ASN A O 1
ATOM 1408 N N . ALA A 1 176 ? -5.584 0.638 21.820 1.00 96.00 176 ALA A N 1
ATOM 1409 C CA . ALA A 1 176 ? -7.026 0.429 21.723 1.00 96.00 176 ALA A CA 1
ATOM 1410 C C . ALA A 1 176 ? -7.373 -1.066 21.624 1.00 96.00 176 ALA A C 1
ATOM 1412 O O . ALA A 1 176 ? -8.234 -1.545 22.364 1.00 96.00 176 ALA A O 1
ATOM 1413 N N . SER A 1 177 ? -6.653 -1.816 20.785 1.00 94.75 177 SER A N 1
ATOM 1414 C CA . SER A 1 177 ? -6.845 -3.261 20.611 1.00 94.75 177 SER A CA 1
ATOM 1415 C C . SER A 1 177 ? -6.621 -4.012 21.919 1.00 94.75 177 SER A C 1
ATOM 1417 O O . SER A 1 177 ? -7.485 -4.769 22.356 1.00 94.75 177 SER A O 1
ATOM 1419 N N . ARG A 1 178 ? -5.512 -3.731 22.615 1.00 94.00 178 ARG A N 1
ATOM 1420 C CA . ARG A 1 178 ? -5.215 -4.300 23.934 1.00 94.00 178 ARG A CA 1
ATOM 1421 C C . ARG A 1 178 ? -6.338 -4.028 24.934 1.00 94.00 178 ARG A C 1
ATOM 1423 O O . ARG A 1 178 ? -6.790 -4.953 25.606 1.00 94.00 178 ARG A O 1
ATOM 1430 N N . LEU A 1 179 ? -6.815 -2.784 25.017 1.00 91.12 179 LEU A N 1
ATOM 1431 C CA . LEU A 1 179 ? -7.896 -2.418 25.933 1.00 91.12 179 LEU A CA 1
ATOM 1432 C C . LEU A 1 179 ? -9.184 -3.201 25.648 1.00 91.12 179 LEU A C 1
ATOM 1434 O O . LEU A 1 179 ? -9.876 -3.577 26.595 1.00 91.12 179 LEU A O 1
ATOM 1438 N N . ILE A 1 180 ? -9.517 -3.416 24.371 1.00 90.38 180 ILE A N 1
ATOM 1439 C CA . ILE A 1 180 ? -10.704 -4.168 23.938 1.00 90.38 180 ILE A CA 1
ATOM 1440 C C . ILE A 1 180 ? -10.543 -5.653 24.279 1.00 90.38 180 ILE A C 1
ATOM 1442 O O . ILE A 1 180 ? -11.446 -6.238 24.879 1.00 90.38 180 ILE A O 1
ATOM 1446 N N . LEU A 1 181 ? -9.378 -6.238 23.984 1.00 87.81 181 LEU A N 1
ATOM 1447 C CA . LEU A 1 181 ? -9.059 -7.637 24.287 1.00 87.81 181 LEU A CA 1
ATOM 1448 C C . LEU A 1 181 ? -9.128 -7.938 25.793 1.00 87.81 181 LEU A C 1
ATOM 1450 O O . LEU A 1 181 ? -9.647 -8.980 26.197 1.00 87.81 181 LEU A O 1
ATOM 1454 N N . GLU A 1 182 ? -8.701 -7.000 26.642 1.00 87.25 182 GLU A N 1
ATOM 1455 C CA . GLU A 1 182 ? -8.797 -7.114 28.104 1.00 87.25 182 GLU A CA 1
ATOM 1456 C C . GLU A 1 182 ? -10.252 -7.147 28.629 1.00 87.25 182 GLU A C 1
ATOM 1458 O O . GLU A 1 182 ? -10.473 -7.501 29.788 1.00 87.25 182 GLU A O 1
ATOM 1463 N N . LYS A 1 183 ? -11.272 -6.805 27.821 1.00 80.81 183 LYS A N 1
ATOM 1464 C CA . LYS A 1 183 ? -12.694 -6.854 28.238 1.00 80.81 183 LYS A CA 1
ATOM 1465 C C . LYS A 1 183 ? -13.322 -8.246 28.164 1.00 80.81 183 LYS A C 1
ATOM 1467 O O . LYS A 1 183 ? -14.468 -8.407 28.585 1.00 80.81 183 LYS A O 1
ATOM 1472 N N . GLY A 1 184 ? -12.569 -9.243 27.705 1.00 70.12 184 GLY A N 1
ATOM 1473 C CA . GLY A 1 184 ? -12.967 -10.646 27.695 1.00 70.12 184 GLY A CA 1
ATOM 1474 C C . GLY A 1 184 ? -13.227 -11.186 26.293 1.00 70.12 184 GLY A C 1
ATOM 1475 O O . GLY A 1 184 ? -13.576 -10.459 25.365 1.00 70.12 184 GLY A O 1
ATOM 1476 N N . ASN A 1 185 ? -13.060 -12.499 26.148 1.00 66.06 185 ASN A N 1
ATOM 1477 C CA . ASN A 1 185 ? -13.176 -13.179 24.867 1.00 66.06 185 ASN A CA 1
ATOM 1478 C C . ASN A 1 185 ? -14.639 -13.537 24.561 1.00 66.06 185 ASN A C 1
ATOM 1480 O O . ASN A 1 185 ? -15.114 -14.614 24.913 1.00 66.06 185 ASN A O 1
ATOM 1484 N N . VAL A 1 186 ? -15.352 -12.624 23.901 1.00 68.25 186 VAL A N 1
ATOM 1485 C CA . VAL A 1 186 ? -16.657 -12.906 23.271 1.00 68.25 186 VAL A CA 1
ATOM 1486 C C . VAL A 1 186 ? -16.515 -13.295 21.796 1.00 68.25 186 VAL A C 1
ATOM 1488 O O . VAL A 1 186 ? -17.510 -13.609 21.152 1.00 68.25 186 VAL A O 1
ATOM 1491 N N . VAL A 1 187 ? -15.291 -13.299 21.253 1.00 67.19 187 VAL A N 1
ATOM 1492 C CA . VAL A 1 187 ? -15.026 -13.518 19.821 1.00 67.19 187 VAL A CA 1
ATOM 1493 C C . VAL A 1 187 ? -15.552 -14.876 19.375 1.00 67.19 187 VAL A C 1
ATOM 1495 O O . VAL A 1 187 ? -16.223 -14.957 18.354 1.00 67.19 187 VAL A O 1
ATOM 1498 N N . ALA A 1 188 ? -15.343 -15.925 20.174 1.00 65.81 188 ALA A N 1
ATOM 1499 C CA . ALA A 1 188 ? -15.830 -17.266 19.853 1.00 65.81 188 ALA A CA 1
ATOM 1500 C C . ALA A 1 188 ? -17.367 -17.351 19.745 1.00 65.81 188 ALA A C 1
ATOM 1502 O O . ALA A 1 188 ? -17.877 -18.130 18.947 1.00 65.81 188 ALA A O 1
ATOM 1503 N N . GLU A 1 189 ? -18.111 -16.541 20.511 1.00 71.31 189 GLU A N 1
ATOM 1504 C CA . GLU A 1 189 ? -19.582 -16.490 20.451 1.00 71.31 189 GLU A CA 1
ATOM 1505 C C . GLU A 1 189 ? -20.090 -15.688 19.235 1.00 71.31 189 GLU A C 1
ATOM 1507 O O . GLU A 1 189 ? -21.235 -15.858 18.813 1.00 71.31 189 GLU A O 1
ATOM 1512 N N . LEU A 1 190 ? -19.258 -14.796 18.683 1.00 74.69 190 LEU A N 1
ATOM 1513 C CA . LEU A 1 190 ? -19.641 -13.839 17.640 1.00 74.69 190 LEU A CA 1
ATOM 1514 C C . LEU A 1 190 ? -19.037 -14.147 16.263 1.00 74.69 190 LEU A C 1
ATOM 1516 O O . LEU A 1 190 ? -19.479 -13.566 15.269 1.00 74.69 190 LEU A O 1
ATOM 1520 N N . ALA A 1 191 ? -18.036 -15.025 16.197 1.00 78.31 191 ALA A N 1
ATOM 1521 C CA . ALA A 1 191 ? -17.347 -15.387 14.969 1.00 78.31 191 ALA A CA 1
ATOM 1522 C C . ALA A 1 191 ? -18.307 -16.042 13.967 1.00 78.31 191 ALA A C 1
ATOM 1524 O O . ALA A 1 191 ? -19.065 -16.960 14.290 1.00 78.31 191 ALA A O 1
ATOM 1525 N N . LEU A 1 192 ? -18.263 -15.571 12.724 1.00 76.69 192 LEU A N 1
ATOM 1526 C CA . LEU A 1 192 ? -18.957 -16.195 11.608 1.00 76.69 192 LEU A CA 1
ATOM 1527 C C . LEU A 1 192 ? -18.162 -17.416 11.116 1.00 76.69 192 LEU A C 1
ATOM 1529 O O . LEU A 1 192 ? -16.928 -17.406 11.134 1.00 76.69 192 LEU A O 1
ATOM 1533 N N . PRO A 1 193 ? -18.845 -18.469 10.631 1.00 77.19 193 PRO A N 1
ATOM 1534 C CA . PRO A 1 193 ? -18.174 -19.643 10.086 1.00 77.19 193 PRO A CA 1
ATOM 1535 C C . PRO A 1 193 ? -17.298 -19.285 8.877 1.00 77.19 193 PRO A C 1
ATOM 1537 O O . PRO A 1 193 ? -17.578 -18.335 8.143 1.00 77.19 193 PRO A O 1
ATOM 1540 N N . ASN A 1 194 ? -16.257 -20.090 8.649 1.00 78.75 194 ASN A N 1
ATOM 1541 C CA . ASN A 1 194 ? -15.294 -19.941 7.549 1.00 78.75 194 ASN A CA 1
ATOM 1542 C C . ASN A 1 194 ? -14.547 -18.592 7.546 1.00 78.75 194 ASN A C 1
ATOM 1544 O O . ASN A 1 194 ? -14.326 -18.021 6.481 1.00 78.75 194 ASN A O 1
ATOM 1548 N N . ASN A 1 195 ? -14.185 -18.069 8.724 1.00 71.81 195 ASN A N 1
ATOM 1549 C CA . ASN A 1 195 ? -13.409 -16.829 8.893 1.00 71.81 195 ASN A CA 1
ATOM 1550 C C . ASN A 1 195 ? -14.025 -15.590 8.214 1.00 71.81 195 ASN A C 1
ATOM 1552 O O . ASN A 1 195 ? -13.322 -14.647 7.848 1.00 71.81 195 ASN A O 1
ATOM 1556 N N . LYS A 1 196 ? -15.358 -15.553 8.092 1.00 79.69 196 LYS A N 1
ATOM 1557 C CA . LYS A 1 196 ? -16.099 -14.438 7.478 1.00 79.69 196 LYS A CA 1
ATOM 1558 C C . LYS A 1 196 ? -16.239 -13.198 8.377 1.00 79.69 196 LYS A C 1
ATOM 1560 O O . LYS A 1 196 ? -17.087 -12.355 8.110 1.00 79.69 196 LYS A O 1
ATOM 1565 N N . GLY A 1 197 ? -15.431 -13.091 9.430 1.00 82.00 197 GLY A N 1
ATOM 1566 C CA . GLY A 1 197 ? -15.463 -11.986 10.389 1.00 82.00 197 GLY A CA 1
ATOM 1567 C C . GLY A 1 197 ? -16.459 -12.189 11.518 1.00 82.00 197 GLY A C 1
ATOM 1568 O O . GLY A 1 197 ? -16.823 -13.318 11.856 1.00 82.00 197 GLY A O 1
ATOM 1569 N N . ILE A 1 198 ? -16.865 -11.088 12.137 1.00 84.75 198 ILE A N 1
ATOM 1570 C CA . ILE A 1 198 ? -17.736 -11.082 13.314 1.00 84.75 198 ILE A CA 1
ATOM 1571 C C . ILE A 1 198 ? -19.175 -10.736 12.914 1.00 84.75 198 ILE A C 1
ATOM 1573 O O . ILE A 1 198 ? -19.424 -9.844 12.106 1.00 84.75 198 ILE A O 1
ATOM 1577 N N . LYS A 1 199 ? -20.163 -11.426 13.495 1.00 86.25 199 LYS A N 1
ATOM 1578 C CA . LYS A 1 199 ? -21.581 -11.128 13.261 1.00 86.25 199 LYS A CA 1
ATOM 1579 C C . LYS A 1 199 ? -21.916 -9.715 13.740 1.00 86.25 199 LYS A C 1
ATOM 1581 O O . LYS A 1 199 ? -21.686 -9.395 14.905 1.00 86.25 199 LYS A O 1
ATOM 1586 N N . SER A 1 200 ? -22.554 -8.924 12.873 1.00 87.75 200 SER A N 1
ATOM 1587 C CA . SER A 1 200 ? -22.995 -7.568 13.211 1.00 87.75 200 SER A CA 1
ATOM 1588 C C . SER A 1 200 ? -23.896 -7.559 14.462 1.00 87.75 200 SER A C 1
ATOM 1590 O O . SER A 1 200 ? -24.951 -8.213 14.479 1.00 87.75 200 SER A O 1
ATOM 1592 N N . PRO A 1 201 ? -23.480 -6.872 15.541 1.00 88.25 201 PRO A N 1
ATOM 1593 C CA . PRO A 1 201 ? -24.225 -6.810 16.788 1.00 88.25 201 PRO A CA 1
ATOM 1594 C C . PRO A 1 201 ? -25.357 -5.781 16.707 1.00 88.25 201 PRO A C 1
ATOM 1596 O O . PRO A 1 201 ? -25.239 -4.740 16.069 1.00 88.25 201 PRO A O 1
ATOM 1599 N N . LYS A 1 202 ? -26.463 -6.034 17.417 1.00 89.12 202 LYS A N 1
ATOM 1600 C CA . LYS A 1 202 ? -27.561 -5.061 17.513 1.00 89.12 202 LYS A CA 1
ATOM 1601 C C . LYS A 1 202 ? -27.154 -3.854 18.382 1.00 89.12 202 LYS A C 1
ATOM 1603 O O . LYS A 1 202 ? -26.832 -4.057 19.554 1.00 89.12 202 LYS A O 1
ATOM 1608 N N . PRO A 1 203 ? -27.186 -2.613 17.879 1.00 91.06 203 PRO A N 1
ATOM 1609 C CA . PRO A 1 203 ? -26.933 -1.437 18.711 1.00 91.06 203 PRO A CA 1
ATOM 1610 C C . PRO A 1 203 ? -27.987 -1.307 19.821 1.00 91.06 203 PRO A C 1
ATOM 1612 O O . PRO A 1 203 ? -29.155 -1.649 19.621 1.00 91.06 203 PRO A O 1
ATOM 1615 N N . ALA A 1 204 ? -27.575 -0.839 21.004 1.00 86.38 204 ALA A N 1
ATOM 1616 C CA . ALA A 1 204 ? -28.462 -0.685 22.162 1.00 86.38 204 ALA A CA 1
ATOM 1617 C C . ALA A 1 204 ? -28.668 0.782 22.568 1.00 86.38 204 ALA A C 1
ATOM 1619 O O . ALA A 1 204 ? -29.722 1.125 23.102 1.00 86.38 204 ALA A O 1
ATOM 1620 N N . HIS A 1 205 ? -27.683 1.643 22.312 1.00 89.31 205 HIS A N 1
ATOM 1621 C CA . HIS A 1 205 ? -27.702 3.060 22.671 1.00 89.31 205 HIS A CA 1
ATOM 1622 C C . HIS A 1 205 ? -27.374 3.918 21.448 1.00 89.31 205 HIS A C 1
ATOM 1624 O O . HIS A 1 205 ? -26.720 3.448 20.522 1.00 89.31 205 HIS A O 1
ATOM 1630 N N . LEU A 1 206 ? -27.775 5.194 21.452 1.00 93.12 206 LEU A N 1
ATOM 1631 C CA . LEU A 1 206 ? -27.524 6.121 20.338 1.00 93.12 206 LEU A CA 1
ATOM 1632 C C . LEU A 1 206 ? -26.052 6.143 19.855 1.00 93.12 206 LEU A C 1
ATOM 1634 O O . LEU A 1 206 ? -25.850 6.077 18.643 1.00 93.12 206 LEU A O 1
ATOM 1638 N N . PRO A 1 207 ? -25.027 6.148 20.735 1.00 94.50 207 PRO A N 1
ATOM 1639 C CA . PRO A 1 207 ? -23.630 6.071 20.299 1.00 94.50 207 PRO A CA 1
ATOM 1640 C C . PRO A 1 207 ? -23.291 4.803 19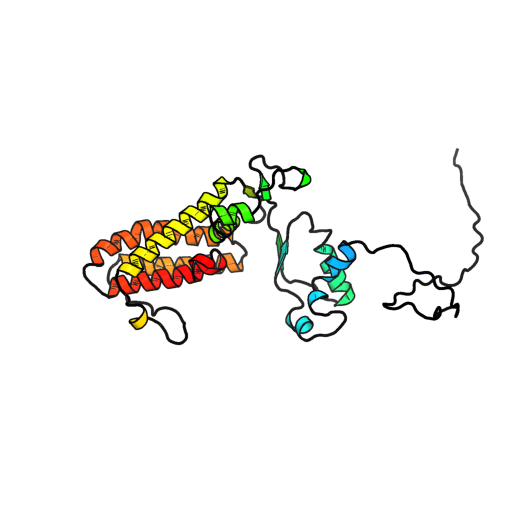.504 1.00 94.50 207 PRO A C 1
ATOM 1642 O O . PRO A 1 207 ? -22.462 4.864 18.603 1.00 94.50 207 PRO A O 1
ATOM 1645 N N . ASP A 1 208 ? -23.947 3.675 19.802 1.00 93.88 208 ASP A N 1
ATOM 1646 C CA . ASP A 1 208 ? -23.756 2.412 19.080 1.00 93.88 208 ASP A CA 1
ATOM 1647 C C . ASP A 1 208 ? -24.285 2.517 17.643 1.00 93.88 208 ASP A C 1
ATOM 1649 O O . ASP A 1 208 ? -23.641 2.052 16.708 1.00 93.88 208 ASP A O 1
ATOM 1653 N N . PHE A 1 209 ? -25.452 3.148 17.455 1.00 95.50 209 PHE A N 1
ATOM 1654 C CA . PHE A 1 209 ? -26.004 3.400 16.118 1.00 95.50 209 PHE A CA 1
ATOM 1655 C C . PHE A 1 209 ? -25.097 4.327 15.312 1.00 95.50 209 PHE A C 1
ATOM 1657 O O . PHE A 1 209 ? -24.826 4.060 14.144 1.00 95.50 209 PHE A O 1
ATOM 1664 N N . TRP A 1 210 ? -24.616 5.398 15.947 1.00 97.50 210 TRP A N 1
ATOM 1665 C CA . TRP A 1 210 ? -23.743 6.372 15.304 1.00 97.50 210 TRP A CA 1
ATOM 1666 C C . TRP A 1 210 ? -22.443 5.732 14.809 1.00 97.50 210 TRP A C 1
ATOM 1668 O O . TRP A 1 210 ? -22.149 5.830 13.622 1.00 97.50 210 TRP A O 1
ATOM 1678 N N . ILE A 1 211 ? -21.697 5.030 15.669 1.00 97.44 211 ILE A N 1
ATOM 1679 C CA . ILE A 1 211 ? -20.389 4.492 15.268 1.00 97.44 211 ILE A CA 1
ATOM 1680 C C . ILE A 1 211 ? -20.506 3.394 14.202 1.00 97.44 211 ILE A C 1
ATOM 1682 O O . ILE A 1 211 ? -19.652 3.299 13.326 1.00 97.44 211 ILE A O 1
ATOM 1686 N N . LEU A 1 212 ? -21.576 2.588 14.237 1.00 96.81 212 LEU A N 1
ATOM 1687 C CA . LEU A 1 212 ? -21.828 1.571 13.214 1.00 96.81 212 LEU A CA 1
ATOM 1688 C C . LEU A 1 212 ? -22.191 2.209 11.865 1.00 96.81 212 LEU A C 1
ATOM 1690 O O . LEU A 1 212 ? -21.725 1.730 10.835 1.00 96.81 212 LEU A O 1
ATOM 1694 N N . SER A 1 213 ? -22.969 3.300 11.865 1.00 97.50 213 SER A N 1
ATOM 1695 C CA . SER A 1 213 ? -23.229 4.090 10.648 1.00 97.50 213 SER A CA 1
ATOM 1696 C C . SER A 1 213 ? -21.937 4.692 10.102 1.00 97.50 213 SER A C 1
ATOM 1698 O O . SER A 1 213 ? -21.650 4.563 8.915 1.00 97.50 213 SER A O 1
ATOM 1700 N N . ARG A 1 214 ? -21.110 5.280 10.978 1.00 98.06 214 ARG A N 1
ATOM 1701 C CA . ARG A 1 214 ? -19.817 5.860 10.597 1.00 98.06 214 ARG A CA 1
ATOM 1702 C C . ARG A 1 214 ? -18.866 4.828 10.004 1.00 98.06 214 ARG A C 1
ATOM 1704 O O . ARG A 1 214 ? -18.232 5.127 9.002 1.00 98.06 214 ARG A O 1
ATOM 1711 N N . LEU A 1 215 ? -18.808 3.615 10.558 1.00 98.00 215 LEU A N 1
ATOM 1712 C CA . LEU A 1 215 ? -18.007 2.533 9.980 1.00 98.00 215 LEU A CA 1
ATOM 1713 C C . LEU A 1 215 ? -18.449 2.210 8.543 1.00 98.00 215 LEU A C 1
ATOM 1715 O O . LEU A 1 215 ? -17.599 2.091 7.668 1.00 98.00 215 LEU A O 1
ATOM 1719 N N . TYR A 1 216 ? -19.756 2.105 8.288 1.00 96.88 216 TYR A N 1
ATOM 1720 C CA . TYR A 1 216 ? -20.285 1.813 6.950 1.00 96.88 216 TYR A CA 1
ATOM 1721 C C . TYR A 1 216 ? -20.005 2.939 5.938 1.00 96.88 216 TYR A C 1
ATOM 1723 O O . TYR A 1 216 ? -19.660 2.690 4.780 1.00 96.88 216 TYR A O 1
ATOM 1731 N N . GLU A 1 217 ? -20.124 4.194 6.377 1.00 98.06 217 GLU A N 1
ATOM 1732 C CA . GLU A 1 217 ? -19.769 5.362 5.564 1.00 98.06 217 GLU A CA 1
ATOM 1733 C C . GLU A 1 217 ? -18.281 5.338 5.183 1.00 98.06 217 GLU A C 1
ATOM 1735 O O . GLU A 1 217 ? -17.942 5.520 4.014 1.00 98.06 217 GLU A O 1
ATOM 1740 N N . VAL A 1 218 ? -17.409 5.037 6.148 1.00 97.94 218 VAL A N 1
ATOM 1741 C CA . VAL A 1 218 ? -15.954 4.953 5.957 1.00 97.94 218 VAL A CA 1
ATOM 1742 C C . VAL A 1 218 ? -15.565 3.770 5.069 1.00 97.94 218 VAL A C 1
ATOM 1744 O O . VAL A 1 218 ? -14.709 3.918 4.203 1.00 97.94 218 VAL A O 1
ATOM 1747 N N . GLU A 1 219 ? -16.217 2.614 5.206 1.00 97.56 219 GLU A N 1
ATOM 1748 C CA . GLU A 1 219 ? -16.025 1.464 4.309 1.00 97.56 219 GLU A CA 1
ATOM 1749 C C . GLU A 1 219 ? -16.338 1.835 2.850 1.00 97.56 219 GLU A C 1
ATOM 1751 O O . GLU A 1 219 ? -15.568 1.519 1.938 1.00 97.56 219 GLU A O 1
ATOM 1756 N N . THR A 1 220 ? -17.433 2.566 2.632 1.00 98.06 220 THR A N 1
ATOM 1757 C CA . THR A 1 220 ? -17.835 3.037 1.299 1.00 98.06 220 THR A CA 1
ATOM 1758 C C . THR A 1 220 ? -16.838 4.057 0.739 1.00 98.06 220 THR A C 1
ATOM 1760 O O . THR A 1 220 ? -16.473 3.993 -0.437 1.00 98.06 220 THR A O 1
ATOM 1763 N N . GLU A 1 221 ? -16.380 4.992 1.574 1.00 97.88 221 GLU A N 1
ATOM 1764 C CA . GLU A 1 221 ? -15.383 6.004 1.214 1.00 97.88 221 GLU A CA 1
ATOM 1765 C C . GLU A 1 221 ? -14.046 5.372 0.813 1.00 97.88 221 GLU A C 1
ATOM 1767 O O . GLU A 1 221 ? -13.561 5.622 -0.292 1.00 97.88 221 GLU A O 1
ATOM 1772 N N . ILE A 1 222 ? -13.510 4.483 1.655 1.00 97.94 222 ILE A N 1
ATOM 1773 C CA . ILE A 1 222 ? -12.255 3.766 1.404 1.00 97.94 222 ILE A CA 1
ATOM 1774 C C . ILE A 1 222 ? -12.357 2.936 0.127 1.00 97.94 222 ILE A C 1
ATOM 1776 O O . ILE A 1 222 ? -11.450 2.988 -0.700 1.00 97.94 222 ILE A O 1
ATOM 1780 N N . THR A 1 223 ? -13.455 2.199 -0.068 1.00 97.31 223 THR A N 1
ATOM 1781 C CA . THR A 1 223 ? -13.653 1.381 -1.276 1.00 97.31 223 THR A CA 1
ATOM 1782 C C . THR A 1 223 ? -13.582 2.241 -2.536 1.00 97.31 223 THR A C 1
ATOM 1784 O O . THR A 1 223 ? -12.793 1.958 -3.437 1.00 97.31 223 THR A O 1
ATOM 1787 N N . ARG A 1 224 ? -14.327 3.352 -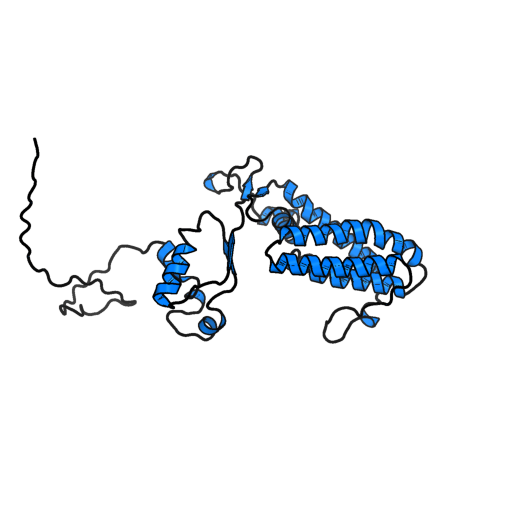2.565 1.00 97.88 224 ARG A N 1
ATOM 1788 C CA . ARG A 1 224 ? -14.318 4.307 -3.683 1.00 97.88 224 ARG A CA 1
ATOM 1789 C C . ARG A 1 224 ? -12.926 4.889 -3.935 1.00 97.88 224 ARG A C 1
ATOM 1791 O O . ARG A 1 224 ? -12.533 5.087 -5.087 1.00 97.88 224 ARG A O 1
ATOM 1798 N N . ASP A 1 225 ? -12.206 5.230 -2.873 1.00 97.00 225 ASP A N 1
ATOM 1799 C CA . ASP A 1 225 ? -10.887 5.845 -2.983 1.00 97.00 225 ASP A CA 1
ATOM 1800 C C . ASP A 1 225 ? -9.837 4.845 -3.470 1.00 97.00 225 ASP A C 1
ATOM 1802 O O . ASP A 1 225 ? -9.036 5.195 -4.336 1.00 97.00 225 ASP A O 1
ATOM 1806 N N . LEU A 1 226 ? -9.896 3.587 -3.030 1.00 95.81 226 LEU A N 1
ATOM 1807 C CA . L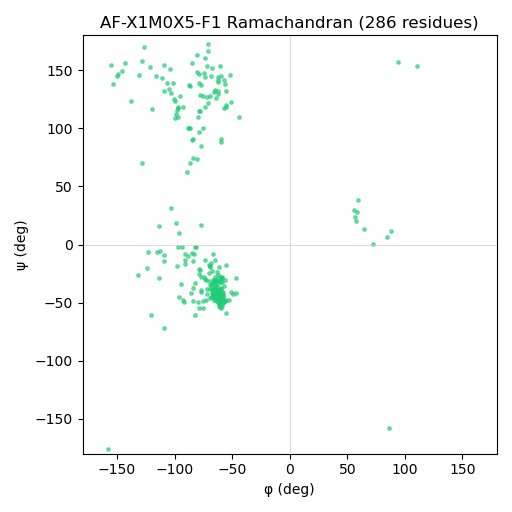EU A 1 226 ? -9.054 2.510 -3.552 1.00 95.81 226 LEU A CA 1
ATOM 1808 C C . LEU A 1 226 ? -9.334 2.226 -5.035 1.00 95.81 226 LEU A C 1
ATOM 1810 O O . LEU A 1 226 ? -8.389 2.163 -5.821 1.00 95.81 226 LEU A O 1
ATOM 1814 N N . GLU A 1 227 ? -10.605 2.135 -5.441 1.00 95.62 227 GLU A N 1
ATOM 1815 C CA . GLU A 1 227 ? -11.001 1.965 -6.852 1.00 95.62 227 GLU A CA 1
ATOM 1816 C C . GLU A 1 227 ? -10.534 3.130 -7.741 1.00 95.62 227 GLU A C 1
ATOM 1818 O O . GLU A 1 227 ? -10.276 2.953 -8.930 1.00 95.62 227 GLU A O 1
ATOM 1823 N N . SER A 1 228 ? -10.394 4.325 -7.160 1.00 95.06 228 SER A N 1
ATOM 1824 C CA . SER A 1 228 ? -9.939 5.537 -7.851 1.00 95.06 228 SER A CA 1
ATOM 1825 C C . SER A 1 228 ? -8.438 5.817 -7.686 1.00 95.06 228 SER A C 1
ATOM 1827 O O . SER A 1 228 ? -7.993 6.913 -8.028 1.00 95.06 228 SER A O 1
ATOM 1829 N N . PHE A 1 229 ? -7.656 4.879 -7.136 1.00 94.88 229 PHE A N 1
ATOM 1830 C CA . PHE A 1 229 ? -6.225 5.041 -6.831 1.00 94.88 229 PHE A CA 1
ATOM 1831 C C . PHE A 1 229 ? -5.884 6.229 -5.901 1.00 94.88 229 PHE A C 1
ATOM 1833 O O . PHE A 1 229 ? -4.755 6.724 -5.892 1.00 94.88 229 PHE A O 1
ATOM 1840 N N . ARG A 1 230 ? -6.839 6.696 -5.088 1.00 94.94 230 ARG A N 1
ATOM 1841 C CA . ARG A 1 230 ? -6.662 7.752 -4.075 1.00 94.94 230 ARG A CA 1
ATOM 1842 C C . ARG A 1 230 ? -6.232 7.158 -2.732 1.00 94.94 230 ARG A C 1
ATOM 1844 O O . ARG A 1 230 ? -6.928 7.260 -1.725 1.00 94.94 230 ARG A O 1
ATOM 1851 N N . PHE A 1 231 ? -5.066 6.515 -2.714 1.00 95.38 231 PHE A N 1
ATOM 1852 C CA . PHE A 1 231 ? -4.575 5.785 -1.538 1.00 95.38 231 PHE A CA 1
ATOM 1853 C C . PHE A 1 231 ? -4.343 6.677 -0.308 1.00 95.38 231 PHE A C 1
ATOM 1855 O O . PHE A 1 231 ? -4.565 6.231 0.817 1.00 95.38 231 PHE A O 1
ATOM 1862 N N . ASN A 1 232 ? -3.924 7.930 -0.510 1.00 95.69 232 ASN A N 1
ATOM 1863 C CA . ASN A 1 232 ? -3.728 8.893 0.574 1.00 95.69 232 ASN A CA 1
ATOM 1864 C C . ASN A 1 232 ? -5.056 9.279 1.246 1.00 95.69 232 ASN A C 1
ATOM 1866 O O . ASN A 1 232 ? -5.105 9.373 2.469 1.00 95.69 232 ASN A O 1
ATOM 1870 N N . GLU A 1 233 ? -6.130 9.449 0.467 1.00 96.88 233 GLU A N 1
ATOM 1871 C CA . GLU A 1 233 ? -7.469 9.759 0.989 1.00 96.88 233 GLU A CA 1
ATOM 1872 C C . GLU A 1 233 ? -8.017 8.576 1.792 1.00 96.88 233 GLU A C 1
ATOM 1874 O O . GLU A 1 233 ? -8.458 8.751 2.926 1.00 96.88 233 GLU A O 1
ATOM 1879 N N . ALA A 1 234 ? -7.862 7.351 1.275 1.00 97.94 234 ALA A N 1
ATOM 1880 C CA . ALA A 1 234 ? -8.240 6.135 1.992 1.00 97.94 234 ALA A CA 1
ATOM 1881 C C . ALA A 1 234 ? -7.490 5.989 3.334 1.00 97.94 234 ALA A C 1
ATOM 1883 O O . ALA A 1 234 ? -8.101 5.699 4.365 1.00 97.94 234 ALA A O 1
ATOM 1884 N N . ALA A 1 235 ? -6.174 6.238 3.351 1.00 98.00 235 ALA A N 1
ATOM 1885 C CA . ALA A 1 235 ? -5.382 6.242 4.584 1.00 98.00 235 ALA A CA 1
ATOM 1886 C C . ALA A 1 235 ? -5.822 7.357 5.554 1.00 98.00 235 ALA A C 1
ATOM 1888 O O . ALA A 1 235 ? -5.896 7.135 6.766 1.00 98.00 235 ALA A O 1
ATOM 1889 N N . GLY A 1 236 ? -6.166 8.536 5.026 1.00 97.88 236 GLY A N 1
ATOM 1890 C CA . GLY A 1 236 ? -6.721 9.651 5.789 1.00 97.88 236 GLY A CA 1
ATOM 1891 C C . GLY A 1 236 ? -8.053 9.300 6.452 1.00 97.88 236 GLY A C 1
ATOM 1892 O O . GLY A 1 236 ? -8.202 9.506 7.656 1.00 97.88 236 GLY A O 1
ATOM 1893 N N . ALA A 1 237 ? -8.990 8.706 5.709 1.00 98.31 237 ALA A N 1
ATOM 1894 C CA . ALA A 1 237 ? -10.285 8.264 6.223 1.00 98.31 237 ALA A CA 1
ATOM 1895 C C . ALA A 1 237 ? -10.133 7.208 7.333 1.00 98.31 237 ALA A C 1
ATOM 1897 O O . ALA A 1 237 ? -10.756 7.327 8.391 1.00 98.31 237 ALA A O 1
ATOM 1898 N N . LEU A 1 238 ? -9.235 6.229 7.147 1.00 98.50 238 LEU A N 1
ATOM 1899 C CA . LEU A 1 238 ? -8.882 5.237 8.173 1.00 98.50 238 LEU A CA 1
ATOM 1900 C C . LEU A 1 238 ? -8.360 5.893 9.456 1.00 98.50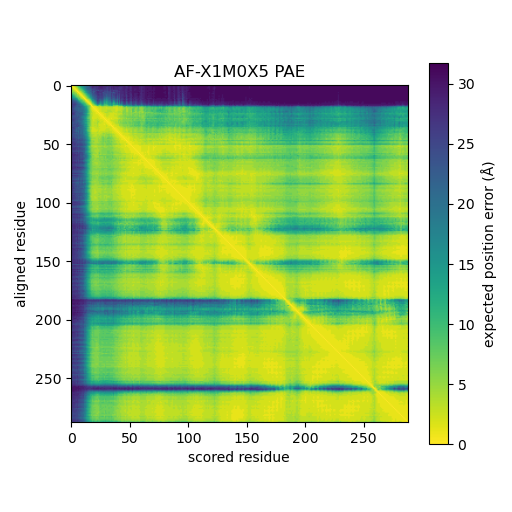 238 LEU A C 1
ATOM 1902 O O . LEU A 1 238 ? -8.799 5.547 10.556 1.00 98.50 238 LEU A O 1
ATOM 1906 N N . TYR A 1 239 ? -7.434 6.845 9.318 1.00 98.62 239 TYR A N 1
ATOM 1907 C CA . TYR A 1 239 ? -6.872 7.576 10.451 1.00 98.62 239 TYR A CA 1
ATOM 1908 C C . TYR A 1 239 ? -7.950 8.372 11.193 1.00 98.62 239 TYR A C 1
ATOM 1910 O O . TYR A 1 239 ? -8.061 8.263 12.415 1.00 98.62 239 TYR A O 1
ATOM 1918 N N . GLN A 1 240 ? -8.759 9.144 10.461 1.00 98.44 240 GLN A N 1
ATOM 1919 C CA . GLN A 1 240 ? -9.822 9.977 11.027 1.00 98.44 240 GLN A CA 1
ATOM 1920 C C . GLN A 1 240 ? -10.848 9.134 11.784 1.00 98.44 240 GLN A C 1
ATOM 1922 O O . GLN A 1 240 ? -11.143 9.419 12.947 1.00 98.44 240 GLN A O 1
ATOM 1927 N N . PHE A 1 241 ? -11.329 8.052 11.167 1.00 98.69 241 PHE A N 1
ATOM 1928 C CA . PHE A 1 241 ? -12.281 7.148 11.798 1.00 98.69 241 PHE A CA 1
ATOM 1929 C C . PHE A 1 241 ? -11.708 6.519 13.067 1.00 98.69 241 PHE A C 1
ATOM 1931 O O . PHE A 1 241 ? -12.321 6.580 14.129 1.00 98.69 241 PHE A O 1
ATOM 1938 N N . PHE A 1 242 ? -10.523 5.915 12.992 1.00 98.56 242 PHE A N 1
ATOM 1939 C CA . PHE A 1 242 ? -10.011 5.162 14.130 1.00 98.56 242 PHE A CA 1
ATOM 1940 C C . PHE A 1 242 ? -9.579 6.062 15.281 1.00 98.56 242 PHE A C 1
ATOM 1942 O O . PHE A 1 242 ? -9.843 5.764 16.449 1.00 98.56 242 PHE A O 1
ATOM 1949 N N . TRP A 1 243 ? -8.891 7.158 14.968 1.00 98.31 243 TRP A N 1
ATOM 1950 C CA . TRP A 1 243 ? -8.370 8.041 15.994 1.00 98.31 243 TRP A CA 1
ATOM 1951 C C . TRP A 1 243 ? -9.484 8.880 16.608 1.00 98.31 243 TRP A C 1
ATOM 1953 O O . TRP A 1 243 ? -9.667 8.847 17.825 1.00 98.31 243 TRP A O 1
ATOM 1963 N N . HIS A 1 244 ? -10.233 9.603 15.780 1.00 98.25 244 HIS A N 1
ATOM 1964 C CA . HIS A 1 244 ? -11.147 10.630 16.256 1.00 98.25 244 HIS A CA 1
ATOM 1965 C C . HIS A 1 244 ? -12.553 10.080 16.497 1.00 98.25 244 HIS A C 1
ATOM 1967 O O . HIS A 1 244 ? -13.072 10.254 17.595 1.00 98.25 244 HIS A O 1
ATOM 1973 N N . ASP A 1 245 ? -13.149 9.345 15.555 1.00 98.38 245 ASP A N 1
ATOM 1974 C CA . ASP A 1 245 ? -14.509 8.814 15.756 1.00 98.38 245 ASP A CA 1
ATOM 1975 C C . ASP A 1 245 ? -14.516 7.653 16.772 1.00 98.38 245 ASP A C 1
ATOM 1977 O O . ASP A 1 245 ? -15.307 7.621 17.723 1.00 98.38 245 ASP A O 1
ATOM 1981 N N . PHE A 1 246 ? -13.607 6.691 16.610 1.00 98.19 246 PHE A N 1
ATOM 1982 C CA . PHE A 1 246 ? -13.584 5.484 17.424 1.00 98.19 246 PHE A CA 1
ATOM 1983 C C . PHE A 1 246 ? -12.879 5.689 18.765 1.00 98.19 246 PHE A C 1
ATOM 1985 O O . PHE A 1 246 ? -13.506 5.501 19.805 1.00 98.19 246 PHE A O 1
ATOM 1992 N N . CYS A 1 247 ? -11.597 6.059 18.781 1.00 97.88 247 CYS A N 1
ATOM 1993 C CA . CYS A 1 247 ? -10.843 6.112 20.033 1.00 97.88 247 CYS A CA 1
ATOM 1994 C C . CYS A 1 247 ? -11.195 7.321 20.905 1.00 97.88 247 CYS A C 1
ATOM 1996 O O . CYS A 1 247 ? -11.402 7.143 22.103 1.00 97.88 247 CYS A O 1
ATOM 1998 N N . ASP A 1 248 ? -11.228 8.530 20.339 1.00 97.88 248 ASP A N 1
ATOM 1999 C CA . ASP A 1 248 ? -11.441 9.748 21.131 1.00 97.88 248 ASP A CA 1
ATOM 2000 C C . ASP A 1 248 ? -12.901 9.875 21.610 1.00 97.88 248 ASP A C 1
ATOM 2002 O O . ASP A 1 248 ? -13.145 10.390 22.703 1.00 97.88 248 ASP A O 1
ATOM 2006 N N . TRP A 1 249 ? -13.868 9.353 20.842 1.00 97.19 249 TRP A N 1
ATOM 2007 C CA . TRP A 1 249 ? -15.295 9.410 21.180 1.00 97.19 249 TRP A CA 1
ATOM 2008 C C . TRP A 1 249 ? -15.889 8.062 21.586 1.00 97.19 249 TRP A C 1
ATOM 2010 O O . TRP A 1 249 ? -16.236 7.874 22.756 1.00 97.19 249 TRP A O 1
ATOM 2020 N N . TYR A 1 250 ? -16.067 7.124 20.649 1.00 96.62 250 TYR A N 1
ATOM 2021 C CA . TYR A 1 250 ? -16.869 5.926 20.925 1.00 96.62 250 TYR A CA 1
ATOM 2022 C C . TYR A 1 250 ? -16.289 5.067 22.053 1.00 96.62 250 TYR A C 1
ATOM 2024 O O . TYR A 1 250 ? -17.027 4.635 22.937 1.00 96.62 250 TYR A O 1
ATOM 2032 N N . LEU A 1 251 ? -14.976 4.845 22.064 1.00 94.50 251 LEU A N 1
ATOM 2033 C CA . LEU A 1 251 ? -14.291 4.024 23.056 1.00 94.50 251 LEU A CA 1
ATOM 2034 C C . LEU A 1 251 ? -14.398 4.632 24.461 1.00 94.50 251 LEU A C 1
ATOM 2036 O O . LEU A 1 251 ? -14.598 3.896 25.427 1.00 94.50 251 LEU A O 1
ATOM 2040 N N . GLU A 1 252 ? -14.326 5.960 24.585 1.00 94.69 252 GLU A N 1
ATOM 2041 C CA . GLU A 1 252 ? -14.538 6.668 25.853 1.00 94.69 252 GLU A CA 1
ATOM 2042 C C . GLU A 1 252 ? -15.997 6.580 26.313 1.00 94.69 252 GLU A C 1
ATOM 2044 O O . GLU A 1 252 ? -16.268 6.232 27.465 1.00 94.69 252 GLU A O 1
ATOM 2049 N N . ILE A 1 253 ? -16.953 6.793 25.404 1.00 93.19 253 ILE A N 1
ATOM 2050 C CA . ILE A 1 253 ? -18.385 6.647 25.694 1.00 93.19 253 ILE A CA 1
ATOM 2051 C C . ILE A 1 253 ? -18.708 5.205 26.120 1.00 93.19 253 ILE A C 1
ATOM 2053 O O . ILE A 1 253 ? -19.441 4.974 27.087 1.00 93.19 253 ILE A O 1
ATOM 2057 N N . ALA A 1 254 ? -18.123 4.215 25.446 1.00 89.94 254 ALA A N 1
ATOM 2058 C CA . ALA A 1 254 ? -18.318 2.802 25.734 1.00 89.94 254 ALA A CA 1
ATOM 2059 C C . ALA A 1 254 ? -17.887 2.436 27.163 1.00 89.94 254 ALA A C 1
ATOM 2061 O O . ALA A 1 254 ? -18.497 1.547 27.759 1.00 89.94 254 ALA A O 1
ATOM 2062 N N . LYS A 1 255 ? -16.917 3.138 27.776 1.00 87.88 255 LYS A N 1
ATOM 2063 C CA . LYS A 1 255 ? -16.488 2.894 29.172 1.00 87.88 255 LYS A CA 1
ATOM 2064 C C . LYS A 1 255 ? -17.614 3.075 30.189 1.00 87.88 255 LYS A C 1
ATOM 2066 O O . LYS A 1 255 ? -17.632 2.353 31.189 1.00 87.88 255 LYS A O 1
ATOM 2071 N N . PHE A 1 256 ? -18.588 3.949 29.926 1.00 85.62 256 PHE A N 1
ATOM 2072 C CA . PHE A 1 256 ? -19.758 4.116 30.797 1.00 85.62 256 PHE A CA 1
ATOM 2073 C C . PHE A 1 256 ? -20.712 2.912 30.739 1.00 85.62 256 PHE A C 1
ATOM 2075 O O . PHE A 1 256 ? -21.331 2.556 31.744 1.00 85.62 256 PHE A O 1
ATOM 2082 N N . TYR A 1 257 ? -20.792 2.246 29.585 1.00 77.69 257 TYR A N 1
ATOM 2083 C CA . TYR A 1 257 ? -21.698 1.119 29.333 1.00 77.69 257 TYR A CA 1
ATOM 2084 C C . TYR A 1 257 ? -21.025 -0.254 29.501 1.00 77.69 257 TYR A C 1
ATOM 2086 O O . TYR A 1 257 ? -21.703 -1.258 29.736 1.00 77.69 257 TYR A O 1
ATOM 2094 N N . LEU A 1 258 ? -19.688 -0.295 29.470 1.00 70.25 258 LEU A N 1
ATOM 2095 C CA . LEU A 1 258 ? -18.851 -1.494 29.585 1.00 70.25 258 LEU A CA 1
ATOM 2096 C C . LEU A 1 258 ? -19.078 -2.260 30.893 1.00 70.25 258 LEU A C 1
ATOM 2098 O O . LEU A 1 258 ? -19.036 -3.486 30.900 1.00 70.25 258 LEU A O 1
ATOM 2102 N N . LYS A 1 259 ? -19.401 -1.562 31.991 1.00 60.59 259 LYS A N 1
ATOM 2103 C CA . LYS A 1 259 ? -19.736 -2.207 33.273 1.00 60.59 259 LYS A CA 1
ATOM 2104 C C . LYS A 1 259 ? -21.042 -3.010 33.235 1.00 60.59 259 LYS A C 1
ATOM 2106 O O . LYS A 1 259 ? -21.342 -3.676 34.222 1.00 60.59 259 LYS A O 1
ATOM 2111 N N . LYS A 1 260 ? -21.841 -2.933 32.159 1.00 55.56 260 LYS A N 1
ATOM 2112 C CA . LYS A 1 260 ? -23.196 -3.492 32.168 1.00 55.56 260 LYS A CA 1
ATOM 2113 C C . LYS A 1 260 ? -23.572 -4.522 31.107 1.00 55.56 260 LYS A C 1
ATOM 2115 O O . LYS A 1 260 ? -24.536 -5.217 31.409 1.00 55.56 260 LYS A O 1
ATOM 2120 N N . LYS A 1 261 ? -22.945 -4.710 29.932 1.00 67.75 261 LYS A N 1
ATOM 2121 C CA . LYS A 1 261 ? -23.495 -5.679 28.939 1.00 67.75 261 LYS A CA 1
ATOM 2122 C C . LYS A 1 261 ? -22.474 -6.290 27.967 1.00 67.75 261 LYS A C 1
ATOM 2124 O O . LYS A 1 261 ? -21.707 -5.564 27.343 1.00 67.75 261 LYS A O 1
ATOM 2129 N N . LYS A 1 262 ? -22.612 -7.608 27.713 1.00 78.81 262 LYS A N 1
ATOM 2130 C CA . LYS A 1 262 ? -21.994 -8.354 26.586 1.00 78.81 262 LYS A CA 1
ATOM 2131 C C . LYS A 1 262 ? -22.150 -7.633 25.231 1.00 78.81 262 LYS A C 1
ATOM 2133 O O . LYS A 1 262 ? -21.297 -7.760 24.358 1.00 78.81 262 LYS A O 1
ATOM 2138 N N . GLN A 1 263 ? -23.219 -6.849 25.071 1.00 84.38 263 GLN A N 1
ATOM 2139 C CA . GLN A 1 263 ? -23.543 -6.137 23.835 1.00 84.38 263 GLN A CA 1
ATOM 2140 C C . GLN A 1 263 ? -22.488 -5.099 23.426 1.00 84.38 263 GLN A C 1
ATOM 2142 O O . GLN A 1 263 ? -22.037 -5.118 22.287 1.00 84.38 263 GLN A O 1
ATOM 2147 N N . THR A 1 264 ? -22.061 -4.223 24.341 1.00 86.38 264 THR A N 1
ATOM 2148 C CA . THR A 1 264 ? -21.062 -3.178 24.041 1.00 86.38 264 THR A CA 1
ATOM 2149 C C . THR A 1 264 ? -19.709 -3.794 23.700 1.00 86.38 264 THR A C 1
ATOM 2151 O O . THR A 1 264 ? -19.054 -3.357 22.762 1.00 86.38 264 THR A O 1
ATOM 2154 N N . VAL A 1 265 ? -19.323 -4.864 24.402 1.00 87.88 265 VAL A N 1
ATOM 2155 C CA . VAL A 1 265 ? -18.106 -5.623 24.079 1.00 87.88 265 VAL A CA 1
ATOM 2156 C C . VAL A 1 265 ? -18.206 -6.210 22.667 1.00 87.88 265 VAL A C 1
ATOM 2158 O O . VAL A 1 265 ? -17.269 -6.083 21.889 1.00 87.88 265 VAL A O 1
ATOM 2161 N N . SER A 1 266 ? -19.366 -6.757 22.291 1.00 89.44 266 SER A N 1
ATOM 2162 C CA . SER A 1 266 ? -19.596 -7.290 20.939 1.00 89.44 266 SER A CA 1
ATOM 2163 C C . SER A 1 266 ? -19.443 -6.223 19.849 1.00 89.44 266 SER A C 1
ATOM 2165 O O . SER A 1 266 ? -18.861 -6.501 18.805 1.00 89.44 266 SER A O 1
ATOM 2167 N N . ILE A 1 267 ? -19.928 -4.999 20.094 1.00 91.94 267 ILE A N 1
ATOM 2168 C CA . ILE A 1 267 ? -19.774 -3.866 19.166 1.00 91.94 267 ILE A CA 1
ATOM 2169 C C . ILE A 1 267 ? -18.307 -3.454 19.041 1.00 91.94 267 ILE A C 1
ATOM 2171 O O . ILE A 1 267 ? -17.829 -3.298 17.924 1.00 91.94 267 ILE A O 1
ATOM 2175 N N . LEU A 1 268 ? -17.572 -3.345 20.152 1.00 92.62 268 LEU A N 1
ATOM 2176 C CA . LEU A 1 268 ? -16.142 -3.013 20.120 1.00 92.62 268 LEU A CA 1
ATOM 2177 C C . LEU A 1 268 ? -15.333 -4.022 19.296 1.00 92.62 268 LEU A C 1
ATOM 2179 O O . LEU A 1 268 ? -14.502 -3.617 18.489 1.00 92.62 268 LEU A O 1
ATOM 2183 N N . PHE A 1 269 ? -15.602 -5.320 19.459 1.00 91.88 269 PHE A N 1
ATOM 2184 C CA . PHE A 1 269 ? -14.949 -6.359 18.661 1.00 91.88 269 PHE A CA 1
ATOM 2185 C C . PHE A 1 269 ? -15.342 -6.301 17.186 1.00 91.88 269 PHE A C 1
ATOM 2187 O O . PHE A 1 269 ? -14.470 -6.412 16.332 1.00 91.88 269 PHE A O 1
ATOM 2194 N N . TYR A 1 270 ? -16.626 -6.095 16.880 1.00 93.38 270 TYR A N 1
ATOM 2195 C CA . TYR A 1 270 ? -17.085 -5.943 15.499 1.00 93.38 270 TYR A CA 1
ATOM 2196 C C . TYR A 1 270 ? -16.417 -4.749 14.804 1.00 93.38 270 TYR A C 1
ATOM 2198 O O . TYR A 1 270 ? -15.945 -4.883 13.678 1.00 93.38 270 TYR A O 1
ATOM 2206 N N . LEU A 1 271 ? -16.336 -3.598 15.477 1.00 95.50 271 LEU A N 1
ATOM 2207 C CA . LEU A 1 271 ? -15.665 -2.407 14.952 1.00 95.50 271 LEU A CA 1
ATOM 2208 C C . LEU A 1 271 ? -14.171 -2.659 14.729 1.00 95.50 271 LEU A C 1
ATOM 2210 O O . LEU A 1 271 ? -13.652 -2.295 13.680 1.00 95.50 271 LEU A O 1
ATOM 2214 N N . LEU A 1 272 ? -13.499 -3.304 15.689 1.00 95.06 272 LEU A N 1
ATOM 2215 C CA . LEU A 1 272 ? -12.074 -3.604 15.588 1.00 95.06 272 LEU A CA 1
ATOM 2216 C C . LEU A 1 272 ? -11.770 -4.588 14.446 1.00 95.06 272 LEU A C 1
ATOM 2218 O O . LEU A 1 272 ? -10.897 -4.297 13.642 1.00 95.06 272 LEU A O 1
ATOM 2222 N N . ASP A 1 273 ? -12.502 -5.702 14.327 1.00 93.75 273 ASP A N 1
ATOM 2223 C CA . ASP A 1 273 ? -12.322 -6.688 13.240 1.00 93.75 273 ASP A CA 1
ATOM 2224 C C . ASP A 1 273 ? -12.497 -6.041 11.859 1.00 93.75 273 ASP A C 1
ATOM 2226 O O . ASP A 1 273 ? -11.640 -6.193 10.989 1.00 93.75 273 ASP A O 1
ATOM 2230 N N . ASN A 1 274 ? -13.562 -5.258 11.663 1.00 95.69 274 ASN A N 1
ATOM 2231 C CA . ASN A 1 274 ? -13.789 -4.579 10.386 1.00 95.69 274 ASN A CA 1
ATOM 2232 C C . ASN A 1 274 ? -12.730 -3.506 10.110 1.00 95.69 274 ASN A C 1
ATOM 2234 O O . ASN A 1 274 ? -12.220 -3.426 8.996 1.00 95.69 274 ASN A O 1
ATOM 2238 N N . PHE A 1 275 ? -12.345 -2.718 11.117 1.00 97.56 275 PHE A N 1
ATOM 2239 C CA . PHE A 1 275 ? -11.294 -1.720 10.953 1.00 97.56 275 PHE A CA 1
ATOM 2240 C C . PHE A 1 275 ? -9.948 -2.351 10.568 1.00 97.56 275 PHE A C 1
ATOM 2242 O O . PHE A 1 275 ? -9.306 -1.880 9.632 1.00 97.56 275 PHE A O 1
ATOM 2249 N N . LEU A 1 276 ? -9.527 -3.427 11.243 1.00 96.81 276 LEU A N 1
ATOM 2250 C CA . LEU A 1 276 ? -8.255 -4.092 10.946 1.00 96.81 276 LEU A CA 1
ATOM 2251 C C . LEU A 1 276 ? -8.240 -4.679 9.527 1.00 96.81 276 LEU A C 1
ATOM 2253 O O . LEU A 1 276 ? -7.232 -4.559 8.837 1.00 96.81 276 LEU A O 1
ATOM 2257 N N . ARG A 1 277 ? -9.369 -5.216 9.043 1.00 95.62 277 ARG A N 1
ATOM 2258 C CA . ARG A 1 277 ? -9.513 -5.668 7.645 1.00 95.62 277 ARG A CA 1
ATOM 2259 C C . ARG A 1 277 ? -9.333 -4.527 6.646 1.00 95.62 277 ARG A C 1
ATOM 2261 O O . ARG A 1 277 ? -8.627 -4.698 5.657 1.00 95.62 277 ARG A O 1
ATOM 2268 N N . LEU A 1 278 ? -9.947 -3.372 6.909 1.00 97.50 278 LEU A N 1
ATOM 2269 C CA . LEU A 1 278 ? -9.813 -2.187 6.056 1.00 97.50 278 LEU A CA 1
ATOM 2270 C C . LEU A 1 278 ? -8.387 -1.613 6.092 1.00 97.50 278 LEU A C 1
ATOM 2272 O O . LEU A 1 278 ? -7.898 -1.103 5.086 1.00 97.50 278 LEU A O 1
ATOM 2276 N N . LEU A 1 279 ? -7.705 -1.717 7.235 1.00 98.50 279 LEU A N 1
ATOM 2277 C CA . LEU A 1 279 ? -6.341 -1.229 7.422 1.00 98.50 279 LEU A CA 1
ATOM 2278 C C . LEU A 1 279 ? -5.269 -2.165 6.831 1.00 98.50 279 LEU A C 1
ATOM 2280 O O . LEU A 1 279 ? -4.188 -1.694 6.473 1.00 98.50 279 LEU A O 1
ATOM 2284 N N . HIS A 1 280 ? -5.548 -3.464 6.701 1.00 98.00 280 HIS A N 1
ATOM 2285 C CA . HIS A 1 280 ? -4.571 -4.491 6.316 1.00 98.00 280 HIS A CA 1
ATOM 2286 C C . HIS A 1 280 ? -3.752 -4.182 5.042 1.00 98.00 280 HIS A C 1
ATOM 2288 O O . HIS A 1 280 ? -2.533 -4.370 5.066 1.00 98.00 280 HIS A O 1
ATOM 2294 N N . PRO A 1 281 ? -4.323 -3.631 3.946 1.00 97.19 281 PRO A N 1
ATOM 2295 C CA . PRO A 1 281 ? -3.529 -3.245 2.771 1.00 97.19 281 PRO A CA 1
ATOM 2296 C C . PRO A 1 281 ? -2.422 -2.217 3.079 1.00 97.19 281 PRO A C 1
ATOM 2298 O O . PRO A 1 281 ? -1.378 -2.184 2.414 1.00 97.19 281 PRO A O 1
ATOM 2301 N N . PHE A 1 282 ? -2.625 -1.393 4.109 1.00 98.19 282 PHE A N 1
ATOM 2302 C CA . PHE A 1 282 ? -1.719 -0.327 4.524 1.00 98.19 282 PHE A CA 1
ATOM 2303 C C . PHE A 1 282 ? -0.723 -0.802 5.591 1.00 98.19 282 PHE A C 1
ATOM 2305 O O . PHE A 1 282 ? 0.477 -0.561 5.437 1.00 98.19 282 PHE A O 1
ATOM 2312 N N . MET A 1 283 ? -1.201 -1.495 6.632 1.00 98.56 283 MET A N 1
ATOM 2313 C CA . MET A 1 283 ? -0.411 -1.919 7.800 1.00 98.56 283 MET A CA 1
ATOM 2314 C C . MET A 1 283 ? -0.562 -3.425 8.084 1.00 98.56 283 MET A C 1
ATOM 2316 O O . MET A 1 283 ? -1.196 -3.795 9.069 1.00 98.56 283 MET A O 1
ATOM 2320 N N . PRO A 1 284 ? -0.016 -4.307 7.230 1.00 98.25 284 PRO A N 1
ATOM 2321 C CA . PRO A 1 284 ? -0.284 -5.740 7.307 1.00 98.25 284 PRO A CA 1
ATOM 2322 C C . PRO A 1 284 ? 0.219 -6.413 8.591 1.00 98.25 284 PRO A C 1
ATOM 2324 O O . PRO A 1 284 ? -0.407 -7.371 9.034 1.00 98.25 284 PRO A O 1
ATOM 2327 N N . PHE A 1 285 ? 1.319 -5.950 9.200 1.00 97.88 285 PHE A N 1
ATOM 2328 C CA . PHE A 1 285 ? 1.941 -6.684 10.313 1.00 97.88 285 PHE A CA 1
ATOM 2329 C C . PHE A 1 285 ? 1.190 -6.524 11.637 1.00 97.88 285 PHE A C 1
ATOM 2331 O O . PHE A 1 285 ? 1.082 -7.486 12.382 1.00 97.88 285 PHE A O 1
ATOM 2338 N N . ILE A 1 286 ? 0.683 -5.330 11.946 1.00 96.81 286 ILE A N 1
ATOM 2339 C CA . ILE A 1 286 ? -0.071 -5.057 13.177 1.00 96.81 286 ILE A CA 1
ATOM 2340 C C . ILE A 1 286 ? -1.519 -5.551 13.095 1.00 96.81 286 ILE A C 1
ATOM 2342 O O . ILE A 1 286 ? -2.179 -5.698 14.122 1.00 96.81 286 ILE A O 1
ATOM 2346 N N . THR A 1 287 ? -2.037 -5.732 11.877 1.00 96.31 287 THR A N 1
ATOM 2347 C CA . THR A 1 287 ? -3.414 -6.191 11.642 1.00 96.31 287 THR A CA 1
ATOM 2348 C C . THR A 1 287 ? -3.582 -7.710 11.688 1.00 96.31 287 THR A C 1
ATOM 2350 O O . THR A 1 287 ? -4.724 -8.156 11.762 1.00 96.31 287 THR A O 1
ATOM 2353 N N . GLU A 1 288 ? -2.484 -8.473 11.635 1.00 92.62 288 GLU A N 1
ATOM 2354 C CA . GLU A 1 288 ? -2.445 -9.930 11.863 1.00 92.62 288 GLU A CA 1
ATOM 2355 C C . GLU A 1 288 ? -2.222 -10.258 13.345 1.00 92.62 288 GLU A C 1
ATOM 2357 O O . GLU A 1 288 ? -2.948 -11.131 13.875 1.00 92.62 288 GLU A O 1
#

Solvent-accessible surface area (backbone atoms only — not comparable to full-atom values): 16922 Å² total; per-residue (Å²): 138,86,83,82,84,78,81,84,72,79,85,70,88,71,74,88,85,72,85,83,89,66,98,60,88,72,78,47,42,95,87,78,63,47,63,88,76,81,81,81,85,79,78,81,56,72,57,69,59,59,19,43,47,71,43,45,80,35,53,46,94,51,92,36,73,56,31,68,71,50,44,60,34,65,72,47,78,47,49,73,91,41,38,71,65,36,55,52,36,25,38,53,42,20,47,69,79,70,68,38,68,38,48,77,39,76,47,55,46,42,56,61,15,26,79,85,66,48,72,49,33,82,91,74,70,54,63,80,60,68,65,59,49,30,75,74,55,30,62,39,11,49,44,36,24,50,41,49,55,41,46,87,66,33,65,31,71,44,54,81,72,54,36,50,57,18,32,53,49,50,52,51,52,51,54,52,50,51,57,56,57,73,74,54,89,55,57,84,83,37,52,37,79,91,80,70,46,57,56,87,61,80,64,87,49,73,71,46,50,51,53,55,51,49,51,54,54,49,53,53,50,32,51,55,22,53,78,66,68,33,53,19,58,28,46,44,51,54,48,46,44,51,50,52,53,37,52,68,40,47,54,55,57,43,60,76,49,56,86,72,42,75,60,54,56,45,44,55,52,38,52,49,57,54,48,34,62,72,40,28,91,51,30,52,75,86,53,108

Sequence (288 aa):
KTGSLKSKVKSQKSKVNGVIVAEKKPERCPVCGSTDLVQEEDVLDTWFSSWLWPFSVFGWPEETEELKKFYPTDVLITAPEILFFWVARMVMAGLEFKKEIPFHSVYIHGTVRDKTGRKMSKSFGNIIDPLNIIAEVGADSLRFSLVSLTSFSQDIFLSEDSFLLGRNFANKIWNASRLILEKGNVVAELALPNNKGIKSPKPAHLPDFWILSRLYEVETEITRDLESFRFNEAAGALYQFFWHDFCDWYLEIAKFYLKKKKQTVSILFYLLDNFLRLLHPFMPFITE

Mean predicted aligned error: 8.24 Å

Foldseek 3Di:
DDDDPDDPDPDDPDDDPDDDDDPDDDCADPPPRDSPDDDDPDDDDPLVVQLCVLQVVQPPVDPHPSSVVCFLHEEAEEAPVCCVSHVVSVQVCCCVRVVDGNYDYYAHWAAEAEQVRHGDDPVVVRDDDVVVLCVVQRDLLVLLLCLLQGARHDYGHDDSVSSVVRSVLLVLLVVLVVVLPVLDPCCVVFQDPPRPFGHDFDDDDPLLVVLVVLLVVLVVQLVVCVVVVVSNSNSVSLSCSVPPSNPVPSSVVLVVVSVPDPRSSSSSRRSSRSSLVSCCVRRVPSSD

pLDDT: mean 88.54, std 14.98, range [30.41, 98.69]

InterPro domains:
  IPR002300 Aminoacyl-tRNA synthetase, class Ia [PF00133] (31-158)
  IPR002303 Valine-tRNA ligase [PR00986] (40-61)
  IPR002303 Valine-tRNA ligase [PR00986] (71-89)
  IPR002303 Valine-tRNA ligase [PTHR11946] (22-288)
  IPR009080 Aminoacyl-tRNA synthetase, class Ia, anticodon-binding [SSF47323] (170-288)
  IPR013155 Methionyl/Valyl/Leucyl/Isoleucyl-tRNA synthetase, anticodon-binding [PF08264] (208-288)
  IPR014729 Rossmann-like alpha/beta/alpha sandwich fold [G3DSA:3.40.50.620] (3-157)
  IPR033705 Valyl tRNA synthetase, anticodon-binding domain [cd07962] (158-288)

Nearest PDB structures (foldseek):
  1gax-assembly2_B  TM=9.396E-01  e=1.661E-18  Thermus thermophilus
  8c9d-assembly1_A  TM=8.596E-01  e=2.358E-12  Priestia megaterium
  8c8v-assembly1_A  TM=8.642E-01  e=5.409E-12  Priestia megaterium NBRC 15308 = ATCC 14581
  8c8u-assembly1_A  TM=8.495E-01  e=6.320E-12  Priestia megaterium
  7d5c-assembly1_A  TM=8.417E-01  e=5.037E-11  Saccharomyces cerevisiae S288C

Organism: NCBI:txid412755

Radius of gyration: 29.59 Å; Cα contacts (8 Å, |Δi|>4): 323; chains: 1; bounding box: 62×54×91 Å